Protein AF-I1BZH2-F1 (afdb_monomer_lite)

Organism: Rhizopus delemar (strain RA 99-880 / ATCC MYA-4621 / FGSC 9543 / NRRL 43880) (NCBI:txid246409)

Foldseek 3Di:
DPPPPVVVVVVFQQLFKWKKKKQADPPDDPVNVVVCCCPPLHNFPDKDWPCVVDPDPDSITIMMTGHPHSVSSVVCQPDFDADPNMTIDIDGPPRDPCLVFWKWKWAPADDDDPVCVVVLQCQLCQQQADWPDKDADADVNHGRGIIITTHRQVHHHADPVRHGDHHDDDDQWRQRVSRRGTTGTDGDD

Structure (mmCIF, N/CA/C/O backbone):
data_AF-I1BZH2-F1
#
_entry.id   AF-I1BZH2-F1
#
loop_
_atom_site.group_PDB
_atom_site.id
_atom_site.type_symbol
_atom_site.label_atom_id
_atom_site.label_alt_id
_atom_site.label_comp_id
_atom_site.label_asym_id
_atom_site.label_entity_id
_atom_site.label_seq_id
_atom_site.pdbx_PDB_ins_code
_atom_site.Cartn_x
_atom_site.Cartn_y
_atom_site.Cartn_z
_atom_site.occupancy
_atom_site.B_iso_or_equiv
_atom_site.auth_seq_id
_atom_site.auth_comp_id
_atom_site.auth_asym_id
_atom_site.auth_atom_id
_atom_site.pdbx_PDB_model_num
ATOM 1 N N . MET A 1 1 ? -26.833 31.381 -10.123 1.00 33.53 1 MET A N 1
ATOM 2 C CA . MET A 1 1 ? -27.301 31.108 -8.743 1.00 33.53 1 MET A CA 1
ATOM 3 C C . MET A 1 1 ? -27.110 29.622 -8.425 1.00 33.53 1 MET A C 1
ATOM 5 O O . MET A 1 1 ? -28.070 28.931 -8.120 1.00 33.53 1 MET A O 1
ATOM 9 N N . VAL A 1 2 ? -25.879 29.114 -8.573 1.00 28.56 2 VAL A N 1
ATOM 10 C CA . VAL A 1 2 ? -25.517 27.705 -8.290 1.00 28.56 2 VAL A CA 1
ATOM 11 C C . VAL A 1 2 ? -24.182 27.614 -7.521 1.00 28.56 2 VAL A C 1
ATOM 13 O O . VAL A 1 2 ? -23.836 26.558 -7.013 1.00 28.56 2 VAL A O 1
ATOM 16 N N . ASP A 1 3 ? -23.485 28.734 -7.304 1.00 29.22 3 ASP A N 1
ATOM 17 C CA . ASP A 1 3 ? -22.127 28.735 -6.734 1.00 29.22 3 ASP A CA 1
ATOM 18 C C . ASP A 1 3 ? -22.059 28.782 -5.198 1.00 29.22 3 ASP A C 1
ATOM 20 O O . ASP A 1 3 ? -20.980 28.706 -4.630 1.00 29.22 3 ASP A O 1
ATOM 24 N N . HIS A 1 4 ? -23.190 28.858 -4.488 1.00 26.73 4 HIS A N 1
ATOM 25 C CA . HIS A 1 4 ? -23.187 28.952 -3.017 1.00 26.73 4 HIS A CA 1
ATOM 26 C C . HIS A 1 4 ? -23.468 27.639 -2.271 1.00 26.73 4 HIS A C 1
ATOM 28 O O . HIS A 1 4 ? -23.357 27.609 -1.049 1.00 26.73 4 HIS A O 1
ATOM 34 N N . LEU A 1 5 ? -23.793 26.540 -2.965 1.00 26.72 5 LEU A N 1
ATOM 35 C CA . LEU A 1 5 ? -24.014 25.234 -2.318 1.00 26.72 5 LEU A CA 1
ATOM 36 C C . LEU A 1 5 ? -22.762 24.338 -2.304 1.00 26.72 5 LEU A C 1
ATOM 38 O O . LEU A 1 5 ? -22.646 23.483 -1.427 1.00 26.72 5 LEU A O 1
ATOM 42 N N . ALA A 1 6 ? -21.807 24.556 -3.216 1.00 29.80 6 ALA A N 1
ATOM 43 C CA . ALA A 1 6 ? -20.557 23.791 -3.267 1.00 29.80 6 ALA A CA 1
ATOM 44 C C . ALA A 1 6 ? -19.601 24.151 -2.111 1.00 29.80 6 ALA A C 1
ATOM 46 O O . ALA A 1 6 ? -19.017 23.262 -1.492 1.00 29.80 6 ALA A O 1
ATOM 47 N N . ASP A 1 7 ? -19.516 25.427 -1.731 1.00 27.80 7 ASP A N 1
ATOM 48 C CA . ASP A 1 7 ? -18.633 25.865 -0.639 1.00 27.80 7 ASP A CA 1
ATOM 49 C C . ASP A 1 7 ? -19.119 25.420 0.750 1.00 27.80 7 ASP A C 1
ATOM 51 O O . ASP A 1 7 ? -18.315 25.067 1.617 1.00 27.80 7 ASP A O 1
ATOM 55 N N . VAL A 1 8 ? -20.437 25.328 0.957 1.00 27.88 8 VAL A N 1
ATOM 56 C CA . VAL A 1 8 ? -21.017 24.916 2.250 1.00 27.88 8 VAL A CA 1
ATOM 57 C C . VAL A 1 8 ? -20.812 23.417 2.515 1.00 27.88 8 VAL A C 1
ATOM 59 O O . VAL A 1 8 ? -20.606 23.009 3.660 1.00 27.88 8 VAL A O 1
ATOM 62 N N . LEU A 1 9 ? -20.789 22.585 1.468 1.00 28.00 9 LEU A N 1
ATOM 63 C CA . LEU A 1 9 ? -20.536 21.142 1.589 1.00 28.00 9 LEU A CA 1
ATOM 64 C C . LEU A 1 9 ? -19.046 20.801 1.749 1.00 28.00 9 LEU A C 1
ATOM 66 O O . LEU A 1 9 ? -18.705 19.765 2.332 1.00 28.00 9 LEU A O 1
ATOM 70 N N . THR A 1 10 ? -18.163 21.693 1.298 1.00 31.19 10 THR A N 1
ATOM 71 C CA . THR A 1 10 ? -16.714 21.476 1.335 1.00 31.19 10 THR A CA 1
ATOM 72 C C . THR A 1 10 ? -16.129 21.790 2.714 1.00 31.19 10 THR A C 1
ATOM 74 O O . THR A 1 10 ? -15.244 21.083 3.170 1.00 31.19 10 THR A O 1
ATOM 77 N N . HIS A 1 11 ? -16.651 22.767 3.464 1.00 31.36 11 HIS A N 1
ATOM 78 C CA . HIS A 1 11 ? -16.105 23.083 4.798 1.00 31.36 11 HIS A CA 1
ATOM 79 C C . HIS A 1 11 ? -16.684 22.254 5.959 1.00 31.36 11 HIS A C 1
ATOM 81 O O . HIS A 1 11 ? -16.023 22.098 6.985 1.00 31.36 11 HIS A O 1
ATOM 87 N N . HIS A 1 12 ? -17.876 21.663 5.813 1.00 31.92 12 HIS A N 1
ATOM 88 C CA . HIS A 1 12 ? -18.519 20.916 6.905 1.00 31.92 12 HIS A CA 1
ATOM 89 C C . HIS A 1 12 ? -18.221 19.409 6.936 1.00 31.92 12 HIS A C 1
ATOM 91 O O . HIS A 1 12 ? -18.490 18.768 7.953 1.00 31.92 12 HIS A O 1
ATOM 97 N N . SER A 1 13 ? -17.689 18.816 5.862 1.00 36.91 13 SER A N 1
ATOM 98 C CA . SER A 1 13 ? -17.474 17.359 5.768 1.00 36.91 13 SER A CA 1
ATOM 99 C C . SER A 1 13 ? -16.035 16.905 6.048 1.00 36.91 13 SER A C 1
ATOM 101 O O . SER A 1 13 ? -15.827 15.754 6.431 1.00 36.91 13 SER A O 1
ATOM 103 N N . LEU A 1 14 ? -15.056 17.805 5.924 1.00 42.81 14 LEU A N 1
ATOM 104 C CA . LEU A 1 14 ? -13.630 17.459 5.857 1.00 42.81 14 LEU A CA 1
ATOM 105 C C . LEU A 1 14 ? -12.940 17.240 7.212 1.00 42.81 14 LEU A C 1
ATOM 107 O O . LEU A 1 14 ? -11.879 16.630 7.264 1.00 42.81 14 LEU A O 1
ATOM 111 N N . LEU A 1 15 ? -13.544 17.684 8.317 1.00 47.03 15 LEU A N 1
ATOM 112 C CA . LEU A 1 15 ? -13.001 17.507 9.674 1.00 47.03 15 LEU A CA 1
ATOM 113 C C . LEU A 1 15 ? -13.589 16.300 10.417 1.00 47.03 15 LEU A C 1
ATOM 115 O O . LEU A 1 15 ? -13.351 16.138 11.610 1.00 47.03 15 LEU A O 1
ATOM 119 N N . LYS A 1 16 ? -14.397 15.472 9.746 1.00 54.09 16 LYS A N 1
ATOM 120 C CA . LYS A 1 16 ? -15.174 14.433 10.431 1.00 54.09 16 LYS A CA 1
ATOM 121 C C . LYS A 1 16 ? -14.405 13.143 10.687 1.00 54.09 16 LYS A C 1
ATOM 123 O O . LYS A 1 16 ? -14.876 12.352 11.487 1.00 54.09 16 LYS A O 1
ATOM 128 N N . GLN A 1 17 ? -13.283 12.876 10.016 1.00 57.56 17 GLN A N 1
ATOM 129 C CA . GLN A 1 17 ? -12.551 11.608 10.155 1.00 57.56 17 GLN A CA 1
ATOM 130 C C . GLN A 1 17 ? -11.188 11.785 10.824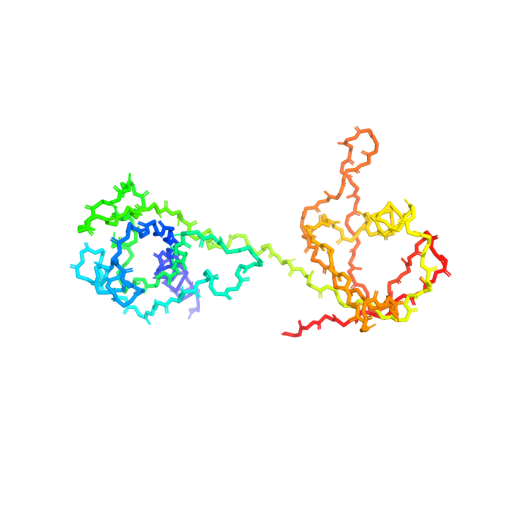 1.00 57.56 17 GLN A C 1
ATOM 132 O O . GLN A 1 17 ? -10.367 12.589 10.391 1.00 57.56 17 GLN A O 1
ATOM 137 N N . THR A 1 18 ? -10.931 10.963 11.838 1.00 62.66 18 THR A N 1
ATOM 138 C CA . THR A 1 18 ? -9.716 10.985 12.656 1.00 62.66 18 THR A CA 1
ATOM 139 C C . THR A 1 18 ? -9.173 9.564 12.784 1.00 62.66 18 THR A C 1
ATOM 141 O O . THR A 1 18 ? -9.923 8.621 13.053 1.00 62.66 18 THR A O 1
ATOM 144 N N . SER A 1 19 ? -7.866 9.390 12.585 1.00 58.59 19 SER A N 1
ATOM 145 C CA . SER A 1 19 ? -7.200 8.107 12.810 1.00 58.59 19 SER A CA 1
ATOM 146 C C . SER A 1 19 ? -6.680 8.059 14.247 1.00 58.59 19 SER A C 1
ATOM 148 O O . SER A 1 19 ? -5.991 8.962 14.711 1.00 58.59 19 SER A O 1
ATOM 150 N N . LEU A 1 20 ? -7.015 6.996 14.965 1.00 59.59 20 LEU A N 1
ATOM 151 C CA . LEU A 1 20 ? -6.665 6.791 16.363 1.00 59.59 20 LEU A CA 1
ATOM 152 C C . LEU A 1 20 ? -5.803 5.530 16.466 1.00 59.59 20 LEU A C 1
ATOM 154 O O . LEU A 1 20 ? -6.258 4.422 16.191 1.00 59.59 20 LEU A O 1
ATOM 158 N N . GLU A 1 21 ? -4.552 5.689 16.868 1.00 56.16 21 GLU A N 1
ATOM 159 C CA . GLU A 1 21 ? -3.690 4.587 17.281 1.00 56.16 21 GLU A CA 1
ATOM 160 C C . GLU A 1 21 ? -3.902 4.328 18.774 1.00 56.16 21 GLU A C 1
ATOM 162 O O . GLU A 1 21 ? -3.516 5.113 19.636 1.00 56.16 21 GLU A O 1
ATOM 167 N N . VAL A 1 22 ? -4.532 3.209 19.102 1.00 59.44 22 VAL A N 1
ATOM 168 C CA . VAL A 1 22 ? -4.855 2.811 20.470 1.00 59.44 22 VAL A CA 1
ATOM 169 C C . VAL A 1 22 ? -3.892 1.720 20.911 1.00 59.44 22 VAL A C 1
ATOM 171 O O . VAL A 1 22 ? -3.918 0.591 20.431 1.00 59.44 22 VAL A O 1
ATOM 174 N N . THR A 1 23 ? -3.034 2.023 21.875 1.00 59.91 23 THR A N 1
ATOM 175 C CA . THR A 1 23 ? -2.268 0.990 22.569 1.00 59.91 23 THR A CA 1
ATOM 176 C C . THR A 1 23 ? -3.125 0.438 23.700 1.00 59.91 23 THR A C 1
ATOM 178 O O . THR A 1 23 ? -3.366 1.125 24.695 1.00 59.91 23 THR A O 1
ATOM 181 N N . LEU A 1 24 ? -3.595 -0.797 23.534 1.00 57.44 24 LEU A N 1
ATOM 182 C CA . LEU A 1 24 ? -4.294 -1.535 24.581 1.00 57.44 24 LEU A CA 1
ATOM 183 C C . LEU A 1 24 ? -3.255 -2.140 25.530 1.00 57.44 24 LEU A C 1
ATOM 185 O O . LEU A 1 24 ? -2.397 -2.908 25.089 1.00 57.44 24 LEU A O 1
ATOM 189 N N . LEU A 1 25 ? -3.310 -1.815 26.823 1.00 55.06 25 LEU A N 1
ATOM 190 C CA . LEU A 1 25 ? -2.596 -2.611 27.824 1.00 55.06 25 LEU A CA 1
ATOM 191 C C . LEU A 1 25 ? -3.387 -3.898 28.112 1.00 55.06 25 LEU A C 1
ATOM 193 O O . LEU A 1 25 ? -4.575 -3.995 27.792 1.00 55.06 25 LEU A O 1
ATOM 197 N N . HIS A 1 26 ? -2.691 -4.913 28.640 1.00 50.28 26 HIS A N 1
ATOM 198 C CA . HIS A 1 26 ? -3.260 -6.238 28.912 1.00 50.28 26 HIS A CA 1
ATOM 199 C C . HIS A 1 26 ? -4.613 -6.100 29.631 1.00 50.28 26 HIS A C 1
ATOM 201 O O . HIS A 1 26 ? -4.693 -5.357 30.602 1.00 50.28 26 HIS A O 1
ATOM 207 N N . GLU A 1 27 ? -5.624 -6.827 29.130 1.00 59.50 27 GLU A N 1
ATOM 208 C CA . GLU A 1 27 ? -7.034 -6.911 29.584 1.00 59.50 27 GLU A CA 1
ATOM 209 C C . GLU A 1 27 ? -8.079 -6.063 28.825 1.00 59.50 27 GLU A C 1
ATOM 211 O O . GLU A 1 27 ? -9.258 -6.408 28.880 1.00 59.50 27 GLU A O 1
ATOM 216 N N . ALA A 1 28 ? -7.704 -5.041 28.044 1.00 65.88 28 ALA A N 1
ATOM 217 C CA . ALA A 1 28 ? -8.682 -4.240 27.290 1.00 65.88 28 ALA A CA 1
ATOM 218 C C . ALA A 1 28 ? -9.086 -4.877 25.941 1.00 65.88 28 ALA A C 1
ATOM 220 O O . ALA A 1 28 ? -8.234 -5.329 25.172 1.00 65.88 28 ALA A O 1
ATOM 221 N N . THR A 1 29 ? -10.386 -4.881 25.614 1.00 79.81 29 THR A N 1
ATOM 222 C CA . THR A 1 29 ? -10.897 -5.376 24.322 1.00 79.81 29 THR A CA 1
ATOM 223 C C . THR A 1 29 ? -11.082 -4.255 23.292 1.00 79.81 29 THR A C 1
ATOM 225 O O . THR A 1 29 ? -11.163 -3.072 23.618 1.00 79.81 29 THR A O 1
ATOM 228 N N . VAL A 1 30 ? -11.231 -4.622 22.012 1.00 80.50 30 VAL A N 1
ATOM 229 C CA . VAL A 1 30 ? -11.580 -3.669 20.936 1.00 80.50 30 VAL A CA 1
ATOM 230 C C . VAL A 1 30 ? -12.905 -2.952 21.223 1.00 80.50 30 VAL A C 1
ATOM 232 O O . VAL A 1 30 ? -13.042 -1.763 20.944 1.00 80.50 30 VAL A O 1
ATOM 235 N N . THR A 1 31 ? -13.873 -3.663 21.802 1.00 84.81 31 THR A N 1
ATOM 236 C CA . THR A 1 31 ? -15.174 -3.101 22.183 1.00 84.81 31 THR A CA 1
ATOM 237 C C . THR A 1 31 ? -15.034 -2.056 23.287 1.00 84.81 31 THR A C 1
ATOM 239 O O . THR A 1 31 ? -15.746 -1.052 23.263 1.00 84.81 31 THR A O 1
ATOM 242 N N . ASP A 1 32 ? -14.112 -2.260 24.230 1.00 82.62 32 ASP A N 1
ATOM 243 C CA . ASP A 1 32 ? -13.846 -1.287 25.294 1.00 82.62 32 ASP A CA 1
ATOM 244 C C . ASP A 1 32 ? -13.250 -0.006 24.714 1.00 82.62 32 ASP A C 1
ATOM 246 O O . ASP A 1 32 ? -13.728 1.082 25.026 1.00 82.62 32 ASP A O 1
ATOM 250 N N . ALA A 1 33 ? -12.311 -0.129 23.770 1.00 79.62 33 ALA A N 1
ATOM 251 C CA . ALA A 1 33 ? -11.765 1.022 23.056 1.00 79.62 33 ALA A CA 1
ATOM 252 C C . ALA A 1 33 ? -12.852 1.816 22.311 1.00 79.62 33 ALA A C 1
ATOM 254 O O . ALA A 1 33 ? -12.865 3.042 22.377 1.00 79.62 33 ALA A O 1
ATOM 255 N N . TYR A 1 34 ? -13.793 1.141 21.642 1.00 87.00 34 TYR A N 1
ATOM 256 C CA . TYR A 1 34 ? -14.902 1.802 20.941 1.00 87.00 34 TYR A CA 1
ATOM 257 C C . TYR A 1 34 ? -15.803 2.589 21.889 1.00 87.00 34 TYR A C 1
ATOM 259 O O . TYR A 1 34 ? -16.080 3.760 21.637 1.00 87.00 34 TYR A O 1
ATOM 267 N N . LYS A 1 35 ? -16.195 1.977 23.011 1.00 86.31 35 LYS A N 1
ATOM 268 C CA . LYS A 1 35 ? -16.996 2.655 24.036 1.00 86.31 35 LYS A CA 1
ATOM 269 C C . LYS A 1 35 ? -16.258 3.856 24.614 1.00 86.31 35 LYS A C 1
ATOM 271 O O . LYS A 1 35 ? -16.861 4.910 24.781 1.00 86.31 35 LYS A O 1
ATOM 276 N N . THR A 1 36 ? -14.962 3.720 24.895 1.00 82.75 36 THR A N 1
ATOM 277 C CA . THR A 1 36 ? -14.154 4.829 25.408 1.00 82.75 36 THR A CA 1
ATOM 278 C C . THR A 1 36 ? -14.089 5.984 24.414 1.00 82.75 36 THR A C 1
ATOM 280 O O . THR A 1 36 ? -14.263 7.125 24.838 1.00 82.75 36 THR A O 1
ATOM 283 N N . ILE A 1 37 ? -13.916 5.703 23.115 1.00 80.56 37 ILE A N 1
ATOM 284 C CA . ILE A 1 37 ? -13.932 6.725 22.059 1.00 80.56 37 ILE A CA 1
ATOM 285 C C . ILE A 1 37 ? -15.274 7.469 22.059 1.00 80.56 37 ILE A C 1
ATOM 287 O O . ILE A 1 37 ? -15.287 8.690 22.173 1.00 80.56 37 ILE A O 1
ATOM 291 N N . GLU A 1 38 ? -16.400 6.758 22.014 1.00 84.25 38 GLU A N 1
ATOM 292 C CA . GLU A 1 38 ? -17.717 7.407 21.953 1.00 84.25 38 GLU A CA 1
ATOM 293 C C . GLU A 1 38 ? -18.067 8.194 23.223 1.00 84.25 38 GLU A C 1
ATOM 295 O O . GLU A 1 38 ? -18.653 9.269 23.145 1.00 84.25 38 GLU A O 1
ATOM 300 N N . GLN A 1 39 ? -17.687 7.682 24.396 1.00 83.62 39 GLN A N 1
ATOM 301 C CA . GLN A 1 39 ? -18.005 8.311 25.681 1.00 83.62 39 GLN A CA 1
ATOM 302 C C . GLN A 1 39 ? -17.133 9.528 26.001 1.00 83.62 39 GLN A C 1
ATOM 304 O O . GLN A 1 39 ? -17.615 10.464 26.635 1.00 83.62 39 GLN A O 1
ATOM 309 N N . HIS A 1 40 ? -15.852 9.503 25.624 1.00 76.12 40 HIS A N 1
ATOM 310 C CA . HIS A 1 40 ? -14.874 10.494 26.092 1.00 76.12 40 HIS A CA 1
ATOM 311 C C . HIS A 1 40 ? -14.341 11.396 24.982 1.00 76.12 40 HIS A C 1
ATOM 313 O O . HIS A 1 40 ? -13.933 12.523 25.267 1.00 76.12 40 HIS A O 1
ATOM 319 N N . LEU A 1 41 ? -14.329 10.913 23.738 1.00 74.69 41 LEU A N 1
ATOM 320 C CA . LEU A 1 41 ? -13.783 11.650 22.599 1.00 74.69 41 LEU A CA 1
ATOM 321 C C . LEU A 1 41 ? -14.885 12.288 21.749 1.00 74.69 41 LEU A C 1
ATOM 323 O O . LEU A 1 41 ? -14.642 13.338 21.168 1.00 74.69 41 LEU A O 1
ATOM 327 N N . GLY A 1 42 ? -16.086 11.706 21.728 1.00 78.00 42 GLY A N 1
ATOM 328 C CA . GLY A 1 42 ? -17.266 12.280 21.079 1.00 78.00 42 GLY A CA 1
ATOM 329 C C . GLY A 1 42 ? -18.082 11.242 20.318 1.00 78.00 42 GLY A C 1
ATOM 330 O O . GLY A 1 42 ? -17.597 10.156 19.997 1.00 78.00 42 GLY A O 1
ATOM 331 N N . GLU A 1 43 ? -19.332 11.577 19.996 1.00 81.31 43 GLU A N 1
ATOM 332 C CA . GLU A 1 43 ? -20.202 10.666 19.252 1.00 81.31 43 GLU A CA 1
ATOM 333 C C . GLU A 1 43 ? -19.655 10.393 17.849 1.00 81.31 43 GLU A C 1
ATOM 335 O O . GLU A 1 43 ? -19.292 11.313 17.105 1.00 81.31 43 GLU A O 1
ATOM 340 N N . THR A 1 44 ? -19.660 9.120 17.450 1.00 80.62 44 THR A N 1
ATOM 341 C CA . THR A 1 44 ? -19.175 8.708 16.134 1.00 80.62 44 THR A CA 1
ATOM 342 C C . THR A 1 44 ? -20.314 8.319 15.192 1.00 80.62 44 THR A C 1
ATOM 344 O O . THR A 1 44 ? -21.332 7.755 15.580 1.00 80.62 44 THR A O 1
ATOM 347 N N . ASP A 1 45 ? -20.133 8.612 13.908 1.00 77.88 45 ASP A N 1
ATOM 348 C CA . ASP A 1 45 ? -20.928 8.066 12.807 1.00 77.88 45 ASP A CA 1
ATOM 349 C C . ASP A 1 45 ? -20.412 6.692 12.345 1.00 77.88 45 ASP A C 1
ATOM 351 O O . ASP A 1 45 ? -20.978 6.087 11.430 1.00 77.88 45 ASP A O 1
ATOM 355 N N . GLY A 1 46 ? -19.283 6.237 12.890 1.00 75.62 46 GLY A N 1
ATOM 356 C CA . GLY A 1 46 ? -18.702 4.944 12.572 1.00 75.62 46 GLY A CA 1
ATOM 357 C C . GLY A 1 46 ? -17.262 4.792 13.049 1.00 75.62 46 GLY A C 1
ATOM 358 O O . GLY A 1 46 ? -16.463 5.730 13.010 1.00 75.62 46 GLY A O 1
ATOM 359 N N . LEU A 1 47 ? -16.937 3.557 13.428 1.00 80.69 47 LEU A N 1
ATOM 360 C CA . LEU A 1 47 ? -15.622 3.113 13.876 1.00 80.69 47 LEU A CA 1
ATOM 361 C C . LEU A 1 47 ? -15.144 1.955 12.997 1.00 80.69 47 LEU A C 1
ATOM 363 O O . LEU A 1 47 ? -15.926 1.086 12.604 1.00 80.69 47 LEU A O 1
ATOM 367 N N . ARG A 1 48 ? -13.847 1.919 12.684 1.00 79.12 48 ARG A N 1
ATOM 368 C CA . ARG A 1 48 ? -13.239 0.849 11.881 1.00 79.12 48 ARG A CA 1
ATOM 369 C C . ARG A 1 48 ? -11.906 0.412 12.476 1.00 79.12 48 ARG A C 1
ATOM 371 O O . ARG A 1 48 ? -10.961 1.188 12.478 1.00 79.12 48 ARG A O 1
ATOM 378 N N . ASN A 1 49 ? -11.805 -0.848 12.908 1.00 82.94 49 ASN A N 1
ATOM 379 C CA . ASN A 1 49 ? -10.525 -1.473 13.272 1.00 82.94 49 ASN A CA 1
ATOM 380 C C . ASN A 1 49 ? -9.699 -1.753 12.004 1.00 82.94 49 ASN A C 1
ATOM 382 O O . ASN A 1 49 ? -10.139 -2.524 11.143 1.00 82.94 49 ASN A O 1
ATOM 386 N N . LEU A 1 50 ? -8.524 -1.129 11.903 1.00 73.31 50 LEU A N 1
ATOM 387 C CA . LEU A 1 50 ? -7.557 -1.312 10.821 1.00 73.31 50 LEU A CA 1
ATOM 388 C C . LEU A 1 50 ? -6.473 -2.345 11.141 1.00 73.31 50 LEU A C 1
ATOM 390 O O . LEU A 1 50 ? -5.983 -2.990 10.220 1.00 73.31 50 LEU A O 1
ATOM 394 N N . SER A 1 51 ? -6.160 -2.576 12.414 1.00 69.75 51 SER A N 1
ATOM 395 C CA . SER A 1 51 ? -5.146 -3.555 12.860 1.00 69.75 51 SER A CA 1
ATOM 396 C C . SER A 1 51 ? -5.412 -4.980 12.369 1.00 69.75 51 SER A C 1
ATOM 398 O O . SER A 1 51 ? -4.479 -5.751 12.186 1.00 69.75 51 SER A O 1
ATOM 400 N N . LYS A 1 52 ? -6.669 -5.344 12.071 1.00 68.44 52 LYS A N 1
ATOM 401 C CA . LYS A 1 52 ? -6.992 -6.647 11.450 1.00 68.44 52 LYS A CA 1
ATOM 402 C C . LYS A 1 52 ? -6.441 -6.825 10.026 1.00 68.44 52 LYS A C 1
ATOM 404 O O . LYS A 1 52 ? -6.471 -7.936 9.507 1.00 68.44 52 LYS A O 1
ATOM 409 N N . TYR A 1 53 ? -6.010 -5.742 9.382 1.00 63.69 53 TYR A N 1
ATOM 410 C CA . TYR A 1 53 ? -5.425 -5.747 8.041 1.00 63.69 53 TYR A CA 1
ATOM 411 C C . TYR A 1 53 ? -3.902 -5.574 8.061 1.00 63.69 53 TYR A C 1
ATOM 413 O O . TYR A 1 53 ? -3.285 -5.587 6.994 1.00 63.69 53 TYR A O 1
ATOM 421 N N . GLU A 1 54 ? -3.286 -5.423 9.237 1.00 60.12 54 GLU A N 1
ATOM 422 C CA . GLU A 1 54 ? -1.831 -5.407 9.352 1.00 60.12 54 GLU A CA 1
ATOM 423 C C . GLU A 1 54 ? -1.262 -6.816 9.174 1.00 60.12 54 GLU A C 1
ATOM 425 O O . GLU A 1 54 ? -1.765 -7.801 9.713 1.00 60.12 54 GLU A O 1
ATOM 430 N N . SER A 1 55 ? -0.189 -6.921 8.390 1.00 49.31 55 SER A N 1
ATOM 431 C CA . SER A 1 55 ? 0.491 -8.191 8.121 1.00 49.31 55 SER A CA 1
ATOM 432 C C . SER A 1 55 ? 1.343 -8.683 9.293 1.00 49.31 55 SER A C 1
ATOM 434 O O . SER A 1 55 ? 1.730 -9.849 9.319 1.00 49.31 55 SER A O 1
ATOM 436 N N . GLN A 1 56 ? 1.665 -7.805 10.245 1.00 57.75 56 GLN A N 1
ATOM 437 C CA . GLN A 1 56 ? 2.411 -8.136 11.456 1.00 57.75 56 GLN A CA 1
ATOM 438 C C . GLN A 1 56 ? 1.455 -8.131 12.648 1.00 57.75 56 GLN A C 1
ATOM 440 O O . GLN A 1 56 ? 0.580 -7.275 12.739 1.00 57.75 56 GLN A O 1
ATOM 445 N N . ARG A 1 57 ? 1.616 -9.085 13.576 1.00 53.69 57 ARG A N 1
ATOM 446 C CA . ARG A 1 57 ? 0.888 -9.070 14.852 1.00 53.69 57 ARG A CA 1
ATOM 447 C C . ARG A 1 57 ? 1.435 -7.931 15.714 1.00 53.69 57 ARG A C 1
ATOM 449 O O . ARG A 1 57 ? 2.323 -8.151 16.532 1.00 53.69 57 ARG A O 1
ATOM 456 N N . SER A 1 58 ? 0.934 -6.722 15.491 1.00 61.19 58 SER A N 1
ATOM 457 C CA . SER A 1 58 ? 1.151 -5.597 16.391 1.00 61.19 58 SER A CA 1
ATOM 458 C C . SER A 1 58 ? 0.340 -5.808 17.670 1.00 61.19 58 SER A C 1
ATOM 460 O O . SER A 1 58 ? -0.779 -6.320 17.636 1.00 61.19 58 SER A O 1
ATOM 462 N N . THR A 1 59 ? 0.899 -5.420 18.814 1.00 64.00 59 THR A N 1
ATOM 463 C CA . THR A 1 59 ? 0.156 -5.329 20.082 1.00 64.00 59 THR A CA 1
ATOM 464 C C . THR A 1 59 ? -0.726 -4.077 20.142 1.00 64.00 59 THR A C 1
ATOM 466 O O . THR A 1 59 ? -1.423 -3.862 21.131 1.00 64.00 59 THR A O 1
ATOM 469 N N . GLN A 1 60 ? -0.699 -3.243 19.099 1.00 67.69 60 GLN A N 1
ATOM 470 C CA . GLN A 1 60 ? -1.426 -1.983 19.016 1.00 67.69 60 GLN A CA 1
ATOM 471 C C . GLN A 1 60 ? -2.699 -2.142 18.175 1.00 67.69 60 GLN A C 1
ATOM 473 O O . GLN A 1 60 ? -2.710 -2.806 17.139 1.00 67.69 60 GLN A O 1
ATOM 478 N N . LEU A 1 61 ? -3.781 -1.519 18.636 1.00 73.75 61 LEU A N 1
ATOM 479 C CA . LEU A 1 61 ? -5.068 -1.443 17.961 1.00 73.75 61 LEU A CA 1
ATOM 480 C C . LEU A 1 61 ? -5.159 -0.111 17.204 1.00 73.75 61 LEU A C 1
ATOM 482 O O . LEU A 1 61 ? -5.260 0.944 17.811 1.00 73.75 61 LEU A O 1
ATOM 486 N N . ILE A 1 62 ? -5.219 -0.134 15.880 1.00 75.44 62 ILE A N 1
ATOM 487 C CA . ILE A 1 62 ? -5.483 1.051 15.060 1.00 75.44 62 ILE A CA 1
ATOM 488 C C . ILE A 1 62 ? -6.979 1.125 14.741 1.00 75.44 62 ILE A C 1
ATOM 490 O O . ILE A 1 62 ? -7.554 0.190 14.173 1.00 75.44 62 ILE A O 1
ATOM 494 N N . VAL A 1 63 ? -7.615 2.248 15.074 1.00 75.06 63 VAL A N 1
ATOM 495 C CA . VAL A 1 63 ? -9.036 2.528 14.835 1.00 75.06 63 VAL A CA 1
ATOM 496 C C . VAL A 1 63 ? -9.188 3.836 14.072 1.00 75.06 63 VAL A C 1
ATOM 498 O O . VAL A 1 63 ? -8.675 4.863 14.483 1.00 75.06 63 VAL A O 1
ATOM 501 N N . VAL A 1 64 ? -9.956 3.841 12.988 1.00 79.62 64 VAL A N 1
ATOM 502 C CA . VAL A 1 64 ? -10.433 5.094 12.385 1.00 79.62 64 VAL A CA 1
ATOM 503 C C . VAL A 1 64 ? -11.811 5.401 12.941 1.00 79.62 64 VAL A C 1
ATOM 505 O O . VAL A 1 64 ? -12.700 4.548 12.877 1.00 79.62 64 VAL A O 1
ATOM 508 N N . ALA A 1 65 ? -11.982 6.610 13.463 1.00 78.12 65 ALA A N 1
ATOM 509 C CA . ALA A 1 65 ? -13.253 7.129 13.941 1.00 78.12 65 ALA A CA 1
ATOM 510 C C . ALA A 1 65 ? -13.730 8.250 13.017 1.00 78.12 65 ALA A C 1
ATOM 512 O O . ALA A 1 65 ? -12.951 9.116 12.616 1.00 78.12 65 ALA A O 1
ATOM 513 N N . ARG A 1 66 ? -15.020 8.242 12.674 1.00 78.94 66 ARG A N 1
ATOM 514 C CA . ARG A 1 66 ? -15.681 9.402 12.077 1.00 78.94 66 ARG A CA 1
ATOM 515 C C . ARG A 1 66 ? -16.545 10.070 13.138 1.00 78.94 66 ARG A C 1
ATOM 517 O O . ARG A 1 66 ? -17.585 9.514 13.465 1.00 78.94 66 ARG A O 1
ATOM 524 N N . PHE A 1 67 ? -16.145 11.220 13.661 1.00 78.62 67 PHE A N 1
ATOM 525 C CA . PHE A 1 67 ? -16.924 11.975 14.642 1.00 78.62 67 PHE A CA 1
ATOM 526 C C . PHE A 1 67 ? -18.063 12.752 13.977 1.00 78.62 67 PHE A C 1
ATOM 528 O O . PHE A 1 67 ? -17.930 13.253 12.855 1.00 78.62 67 PHE A O 1
ATOM 535 N N . ARG A 1 68 ? -19.194 12.858 14.681 1.00 75.50 68 ARG A N 1
ATOM 536 C CA . ARG A 1 68 ? -20.362 13.634 14.234 1.00 75.50 68 ARG A CA 1
ATOM 537 C C . ARG A 1 68 ? -20.065 15.124 14.188 1.00 75.50 68 ARG A C 1
ATOM 539 O O . ARG A 1 68 ? -20.477 15.804 13.244 1.00 75.50 68 ARG A O 1
ATOM 546 N N . GLN A 1 69 ? -19.340 15.611 15.193 1.00 75.00 69 GLN A N 1
ATOM 547 C CA . GLN A 1 69 ? -18.935 17.004 15.313 1.00 75.00 69 GLN A CA 1
ATOM 548 C C . GLN A 1 69 ? -17.459 17.164 14.945 1.00 75.00 69 GLN A C 1
ATOM 550 O O . GLN A 1 69 ? -16.598 16.405 15.382 1.00 75.00 69 GLN A O 1
ATOM 555 N N . ALA A 1 70 ? -17.158 18.189 14.148 1.00 64.56 70 ALA A N 1
ATOM 556 C CA . ALA A 1 70 ? -15.784 18.523 13.771 1.00 64.56 70 ALA A CA 1
ATOM 557 C C . ALA A 1 70 ? -14.930 18.958 14.978 1.00 64.56 70 ALA A C 1
ATOM 559 O O . ALA A 1 70 ? -13.715 18.769 14.969 1.00 64.56 70 ALA A O 1
ATOM 560 N N . GLU A 1 71 ? -15.563 19.529 16.006 1.00 69.62 71 GLU A N 1
ATOM 561 C CA . GLU A 1 71 ? -14.897 19.987 17.230 1.00 69.62 71 GLU A CA 1
ATOM 562 C C . GLU A 1 71 ? -14.329 18.820 18.047 1.00 69.62 71 GLU A C 1
ATOM 564 O O . GLU A 1 71 ? -13.205 18.903 18.538 1.00 69.62 71 GLU A O 1
ATOM 569 N N . ASP A 1 72 ? -15.047 17.696 18.091 1.00 67.88 72 ASP A N 1
ATOM 570 C CA . ASP A 1 72 ? -14.609 16.471 18.766 1.00 67.88 72 ASP A CA 1
ATOM 571 C C . ASP A 1 72 ? -13.321 15.935 18.125 1.00 67.88 72 ASP A C 1
ATOM 573 O O . ASP A 1 72 ? -12.336 15.677 18.811 1.00 67.88 72 ASP A O 1
ATOM 577 N N . SER A 1 73 ? -13.251 15.903 16.789 1.00 63.56 73 SER A N 1
ATOM 578 C CA . SER A 1 73 ? -12.016 15.550 16.071 1.00 63.56 73 SER A CA 1
ATOM 579 C C . SER A 1 73 ? -10.854 16.499 16.403 1.00 63.56 73 SER A C 1
ATOM 581 O O . SER A 1 73 ? -9.725 16.048 16.592 1.00 63.56 73 SER A O 1
ATOM 583 N N . ARG A 1 74 ? -11.098 17.816 16.484 1.00 64.69 74 ARG A N 1
ATOM 584 C CA . ARG A 1 74 ? -10.048 18.814 16.775 1.00 64.69 74 ARG A CA 1
ATOM 585 C C . ARG A 1 74 ? -9.519 18.702 18.200 1.00 64.69 74 ARG A C 1
ATOM 587 O O . ARG A 1 74 ? -8.306 18.747 18.384 1.00 64.69 74 ARG A O 1
ATOM 594 N N . LYS A 1 75 ? -10.406 18.508 19.178 1.00 65.69 75 LYS A N 1
ATOM 595 C CA . LYS A 1 75 ? -10.056 18.309 20.590 1.00 65.69 75 LYS A CA 1
ATOM 596 C C . LYS A 1 75 ? -9.169 17.079 20.791 1.00 65.69 75 LYS A C 1
ATOM 598 O O . LYS A 1 75 ? -8.251 17.094 21.600 1.00 65.69 75 LYS A O 1
ATOM 603 N N . VAL A 1 76 ? -9.434 16.024 20.028 1.00 63.72 76 VAL A N 1
ATOM 604 C CA . VAL A 1 76 ? -8.719 14.745 20.111 1.00 63.72 76 VAL A CA 1
ATOM 605 C C . VAL A 1 76 ? -7.329 14.836 19.457 1.00 63.72 76 VAL A C 1
ATOM 607 O O . VAL A 1 76 ? -6.407 14.144 19.868 1.00 63.72 76 VAL A O 1
ATOM 610 N N . LEU A 1 77 ? -7.135 15.724 18.474 1.00 60.91 77 LEU A N 1
ATOM 611 C CA . LEU A 1 77 ? -5.876 15.876 17.728 1.00 60.91 77 LEU A CA 1
ATOM 612 C C . LEU A 1 77 ? -4.739 16.568 18.489 1.00 60.91 77 LEU A C 1
ATOM 614 O O . LEU A 1 77 ? -3.579 16.380 18.123 1.00 60.91 77 LEU A O 1
ATOM 618 N N . SER A 1 78 ? -5.037 17.378 19.504 1.00 57.38 78 SER A N 1
ATOM 619 C CA . SER A 1 78 ? -4.016 18.154 20.221 1.00 57.38 78 SER A CA 1
ATOM 620 C C . SER A 1 78 ? -3.380 17.411 21.395 1.00 57.38 78 SER A C 1
ATOM 622 O O . SER A 1 78 ? -2.286 17.778 21.818 1.00 57.38 78 SER A O 1
ATOM 624 N N . GLU A 1 79 ? -4.031 16.374 21.925 1.00 52.22 79 GLU A N 1
ATOM 625 C CA . GLU A 1 79 ? -3.625 15.722 23.171 1.00 52.22 79 GLU A CA 1
ATOM 626 C C . GLU A 1 79 ? -3.824 14.207 23.054 1.00 52.22 79 GLU A C 1
ATOM 628 O O . GLU A 1 79 ? -4.939 13.715 22.892 1.00 52.22 79 GLU A O 1
ATOM 633 N N . GLY A 1 80 ? -2.733 13.439 23.134 1.00 55.56 80 GLY A N 1
ATOM 634 C CA . GLY A 1 80 ? -2.852 12.001 23.370 1.00 55.56 80 GLY A CA 1
ATOM 635 C C . GLY A 1 80 ? -3.614 11.764 24.677 1.00 55.56 80 GLY A C 1
ATOM 636 O O . GLY A 1 80 ? -3.381 12.455 25.666 1.00 55.56 80 GLY A O 1
ATOM 637 N N . PHE A 1 81 ? -4.528 10.799 24.687 1.00 67.56 81 PHE A N 1
ATOM 638 C CA . PHE A 1 81 ? -5.433 10.558 25.810 1.00 67.56 81 PHE A CA 1
ATOM 639 C C . PHE A 1 81 ? -5.119 9.217 26.474 1.00 67.56 81 PHE A C 1
ATOM 641 O O . PHE A 1 81 ? -4.870 8.230 25.787 1.00 67.56 81 PHE A O 1
ATOM 648 N N . VAL A 1 82 ? -5.130 9.155 27.807 1.00 67.06 82 VAL A N 1
ATOM 649 C CA . VAL A 1 82 ? -4.964 7.899 28.557 1.00 67.06 82 VAL A CA 1
ATOM 650 C C . VAL A 1 82 ? -6.209 7.649 29.393 1.00 67.06 82 VAL A C 1
ATOM 652 O O . VAL A 1 82 ? -6.597 8.500 30.190 1.00 67.06 82 VAL A O 1
ATOM 655 N N . TYR A 1 83 ? -6.823 6.476 29.239 1.00 67.62 83 TYR A N 1
ATOM 656 C CA . TYR A 1 83 ? -8.018 6.096 29.992 1.00 67.62 83 TYR A CA 1
ATOM 657 C C . TYR A 1 83 ? -8.097 4.592 30.206 1.00 67.62 83 TYR A C 1
ATOM 659 O O . TYR A 1 83 ? -7.903 3.835 29.261 1.00 67.62 83 TYR A O 1
ATOM 667 N N . ASN A 1 84 ? -8.384 4.155 31.438 1.00 67.06 84 ASN A N 1
ATOM 668 C CA . ASN A 1 84 ? -8.450 2.739 31.828 1.00 67.06 84 ASN A CA 1
ATOM 669 C C . ASN A 1 84 ? -7.286 1.903 31.267 1.00 67.06 84 ASN A C 1
ATOM 671 O O . ASN A 1 84 ? -7.502 0.883 30.619 1.00 67.06 84 ASN A O 1
ATOM 675 N N . ASN A 1 85 ? -6.047 2.357 31.487 1.00 67.06 85 ASN A N 1
ATOM 676 C CA . ASN A 1 85 ? -4.836 1.698 30.985 1.00 67.06 85 ASN A CA 1
ATOM 677 C C . ASN A 1 85 ? -4.780 1.555 29.446 1.00 67.06 85 ASN A C 1
ATOM 679 O O . ASN A 1 85 ? -4.039 0.734 28.924 1.00 67.06 85 ASN A O 1
ATOM 683 N N . MET A 1 86 ? -5.526 2.353 28.685 1.00 67.75 86 MET A N 1
ATOM 684 C CA . MET A 1 86 ? -5.387 2.455 27.232 1.00 67.75 86 MET A CA 1
ATOM 685 C C . MET A 1 86 ? -4.762 3.799 26.886 1.00 67.75 86 MET A C 1
ATOM 687 O O . MET A 1 86 ? -5.232 4.836 27.354 1.00 67.75 86 MET A O 1
ATOM 691 N N . THR A 1 87 ? -3.725 3.784 26.053 1.00 70.44 87 THR A N 1
ATOM 692 C CA . THR A 1 87 ? -3.095 5.008 25.546 1.00 70.44 87 THR A CA 1
ATOM 693 C C . THR A 1 87 ? -3.549 5.240 24.115 1.00 70.44 87 THR A C 1
ATOM 695 O O . THR A 1 87 ? -3.212 4.471 23.217 1.00 70.44 87 THR A O 1
ATOM 698 N N . PHE A 1 88 ? -4.289 6.318 23.898 1.00 69.50 88 PHE A N 1
ATOM 699 C CA . PHE A 1 88 ? -4.763 6.775 22.602 1.00 69.50 88 PHE A CA 1
ATOM 700 C C . PHE A 1 88 ? -3.784 7.816 22.065 1.00 69.50 88 PHE A C 1
ATOM 702 O O . PHE A 1 88 ? -3.690 8.936 22.568 1.00 69.50 88 PHE A O 1
ATOM 709 N N . LYS A 1 89 ? -3.043 7.437 21.031 1.00 67.44 89 LYS A N 1
ATOM 710 C CA . LYS A 1 89 ? -2.297 8.359 20.185 1.00 67.44 89 LYS A CA 1
ATOM 711 C C . LYS A 1 89 ? -3.169 8.717 18.999 1.00 67.44 89 LYS A C 1
ATOM 713 O O . LYS A 1 89 ? -3.773 7.861 18.363 1.00 67.44 89 LYS A O 1
ATOM 718 N N . VAL A 1 90 ? -3.255 10.000 18.716 1.00 65.31 90 VAL A N 1
ATOM 719 C CA . VAL A 1 90 ? -4.159 10.514 17.698 1.00 65.31 90 VAL A CA 1
ATOM 720 C C . VAL A 1 90 ? -3.312 11.060 16.573 1.00 65.31 90 VAL A C 1
ATOM 722 O O . VAL A 1 90 ? -2.394 11.843 16.804 1.00 65.31 90 VAL A O 1
ATOM 725 N N . ALA A 1 91 ? -3.633 10.648 15.355 1.00 59.72 91 ALA A N 1
ATOM 726 C CA . ALA A 1 91 ? -3.076 11.237 14.158 1.00 59.72 91 ALA A CA 1
ATOM 727 C C . ALA A 1 91 ? -4.225 11.788 13.309 1.00 59.72 91 ALA A C 1
ATOM 729 O O . ALA A 1 91 ? -5.251 11.118 13.138 1.00 59.72 91 ALA A O 1
ATOM 730 N N . PRO A 1 92 ? -4.090 12.992 12.728 1.00 55.12 92 PRO A N 1
ATOM 731 C CA . PRO A 1 92 ? -5.037 13.414 11.713 1.00 55.12 92 PRO A CA 1
ATOM 732 C C . PRO A 1 92 ? -5.022 12.360 10.613 1.00 55.12 92 PRO A C 1
ATOM 734 O O . PRO A 1 92 ? -3.978 12.062 10.029 1.00 55.12 92 PRO A O 1
ATOM 737 N N . SER A 1 93 ? -6.192 11.780 10.339 1.00 51.53 93 SER A N 1
ATOM 738 C CA . SER A 1 93 ? -6.385 11.093 9.072 1.00 51.53 93 SER A CA 1
ATOM 739 C C . SER A 1 93 ? -6.276 12.210 8.049 1.00 51.53 93 SER A C 1
ATOM 741 O O . SER A 1 93 ? -7.152 13.065 8.001 1.00 51.53 93 SER A O 1
ATOM 743 N N . MET A 1 94 ? -5.144 12.339 7.357 1.00 43.03 94 MET A N 1
ATOM 744 C CA . MET A 1 94 ? -4.990 13.411 6.378 1.00 43.03 94 MET A CA 1
ATOM 745 C C . MET A 1 94 ? -6.027 13.192 5.274 1.00 43.03 94 MET A C 1
ATOM 747 O O . MET A 1 94 ? -5.847 12.346 4.400 1.00 43.03 94 MET A O 1
ATOM 751 N N . VAL A 1 95 ? -7.136 13.925 5.349 1.00 45.25 95 VAL A N 1
ATOM 752 C CA . VAL A 1 95 ? -8.195 13.904 4.349 1.00 45.25 95 VAL A CA 1
ATOM 753 C C . VAL A 1 95 ? -7.788 14.881 3.243 1.00 45.25 95 VAL A C 1
ATOM 755 O O . VAL A 1 95 ? -7.779 16.092 3.431 1.00 45.25 95 VAL A O 1
ATOM 758 N N . HIS A 1 96 ? -7.424 14.300 2.099 1.00 40.22 96 HIS A N 1
ATOM 759 C CA . HIS A 1 96 ? -7.191 14.927 0.794 1.00 40.22 96 HIS A CA 1
ATOM 760 C C . HIS A 1 96 ? -5.902 15.749 0.608 1.00 40.22 96 HIS A C 1
ATOM 762 O O . HIS A 1 96 ? -5.908 16.960 0.440 1.00 40.22 96 HIS A O 1
ATOM 768 N N . THR A 1 97 ? -4.793 15.057 0.364 1.00 38.12 97 THR A N 1
ATOM 769 C CA . THR A 1 97 ? -4.389 15.067 -1.050 1.00 38.12 97 THR A CA 1
ATOM 770 C C . THR A 1 97 ? -5.157 13.913 -1.669 1.00 38.12 97 THR A C 1
ATOM 772 O O . THR A 1 97 ? -5.235 12.847 -1.053 1.00 38.12 97 THR A O 1
ATOM 775 N N . GLU A 1 98 ? -5.744 14.075 -2.846 1.00 45.59 98 GLU A N 1
ATOM 776 C CA . GLU A 1 98 ? -5.902 12.923 -3.726 1.00 45.59 98 GLU A CA 1
ATOM 777 C C . GLU A 1 98 ? -4.488 12.374 -3.969 1.00 45.59 98 GLU A C 1
ATOM 779 O O . GLU A 1 98 ? -3.868 12.632 -4.986 1.00 45.59 98 GLU A O 1
ATOM 784 N N . ARG A 1 99 ? -3.901 11.656 -3.007 1.00 51.03 99 ARG A N 1
ATOM 785 C CA . ARG A 1 99 ? -2.835 10.720 -3.305 1.00 51.03 99 ARG A CA 1
ATOM 786 C C 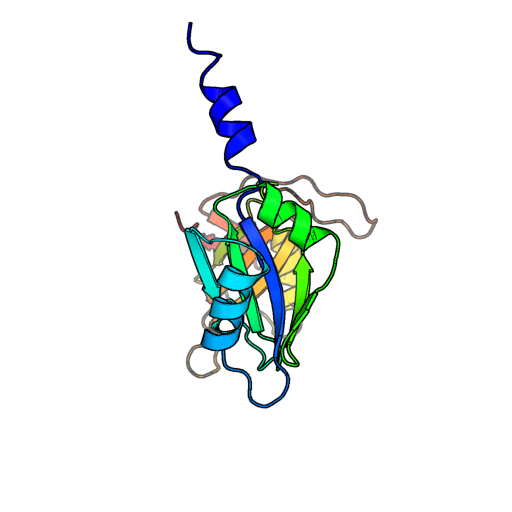. ARG A 1 99 ? -3.591 9.623 -4.008 1.00 51.03 99 ARG A C 1
ATOM 788 O O . ARG A 1 99 ? -4.113 8.730 -3.344 1.00 51.03 99 ARG A O 1
ATOM 795 N N . SER A 1 100 ? -3.787 9.777 -5.316 1.00 63.75 100 SER A N 1
ATOM 796 C CA . SER A 1 100 ? -4.338 8.721 -6.155 1.00 63.75 100 SER A CA 1
ATOM 797 C C . SER A 1 100 ? -3.302 7.609 -6.142 1.00 63.75 100 SER A C 1
ATOM 799 O O . SER A 1 100 ? -2.433 7.500 -7.002 1.00 63.75 100 SER A O 1
ATOM 801 N N . LEU A 1 101 ? -3.304 6.856 -5.044 1.00 76.06 101 LEU A N 1
ATOM 802 C CA . LEU A 1 101 ? -2.496 5.679 -4.895 1.00 76.06 101 LEU A CA 1
ATOM 803 C C . LEU A 1 101 ? -3.139 4.655 -5.809 1.00 76.06 101 LEU A C 1
ATOM 805 O O . LEU A 1 101 ? -4.177 4.078 -5.481 1.00 76.06 101 LEU A O 1
ATOM 809 N N . VAL A 1 102 ? -2.551 4.468 -6.981 1.00 78.31 102 VAL A N 1
ATOM 810 C CA . VAL A 1 102 ? -3.077 3.529 -7.958 1.00 78.31 102 VAL A CA 1
ATOM 811 C C . VAL A 1 102 ? -2.481 2.167 -7.669 1.00 78.31 102 VAL A C 1
ATOM 813 O O . VAL A 1 102 ? -1.263 1.990 -7.586 1.00 78.31 102 VAL A O 1
ATOM 816 N N . ARG A 1 103 ? -3.356 1.174 -7.516 1.00 82.25 103 ARG A N 1
ATOM 817 C CA . ARG A 1 103 ? -2.943 -0.220 -7.438 1.00 82.25 103 ARG A CA 1
ATOM 818 C C . ARG A 1 103 ? -2.932 -0.818 -8.837 1.00 82.25 103 ARG A C 1
ATOM 820 O O . ARG A 1 103 ? -3.989 -1.054 -9.409 1.00 82.25 103 ARG A O 1
ATOM 827 N N . LEU A 1 104 ? -1.746 -1.131 -9.341 1.00 82.19 104 LEU A N 1
ATOM 828 C CA . LEU A 1 104 ? -1.579 -1.931 -10.547 1.00 82.19 104 LEU A CA 1
ATOM 829 C C . LEU A 1 104 ? -1.640 -3.413 -10.182 1.00 82.19 104 LEU A C 1
ATOM 831 O O . LEU A 1 104 ? -1.013 -3.848 -9.209 1.00 82.19 104 LEU A O 1
ATOM 835 N N . GLN A 1 105 ? -2.386 -4.192 -10.960 1.00 84.81 105 GLN A N 1
ATOM 836 C CA . GLN A 1 105 ? -2.146 -5.629 -11.080 1.00 84.81 105 GLN A CA 1
ATOM 837 C C . GLN A 1 105 ? -1.390 -5.858 -12.384 1.00 84.81 105 GLN A C 1
ATOM 839 O O . GLN A 1 105 ? -1.912 -5.511 -13.441 1.00 84.81 105 GLN A O 1
ATOM 844 N N . LEU A 1 106 ? -0.187 -6.419 -12.294 1.00 83.25 106 LEU A N 1
ATOM 845 C CA . LEU A 1 106 ? 0.580 -6.906 -13.434 1.00 83.25 106 LEU A CA 1
ATOM 846 C C . LEU A 1 106 ? 0.424 -8.423 -13.480 1.00 83.25 106 LEU A C 1
ATOM 848 O O . LEU A 1 106 ? 0.558 -9.103 -12.460 1.00 83.25 106 LEU A O 1
ATOM 852 N N . THR A 1 107 ? 0.115 -8.937 -14.660 1.00 82.12 107 THR A N 1
ATOM 853 C CA . THR A 1 107 ? -0.094 -10.365 -14.917 1.00 82.12 107 THR A CA 1
ATOM 854 C C . THR A 1 107 ? 0.763 -10.782 -16.103 1.00 82.12 107 THR A C 1
ATOM 856 O O . THR A 1 107 ? 1.158 -9.925 -16.896 1.00 82.12 107 THR A O 1
ATOM 859 N N . LEU A 1 108 ? 1.037 -12.084 -16.224 1.00 72.81 108 LEU A N 1
ATOM 860 C CA . LEU A 1 108 ? 1.826 -12.665 -17.318 1.00 72.81 108 LEU A CA 1
ATOM 861 C C . LEU A 1 108 ? 3.274 -12.145 -17.386 1.00 72.81 108 LEU A C 1
ATOM 863 O O . LEU A 1 108 ? 3.871 -12.108 -18.461 1.00 72.81 108 LEU A O 1
ATOM 867 N N . LEU A 1 109 ? 3.853 -11.747 -16.249 1.00 76.75 109 LEU A N 1
ATOM 868 C CA . LEU A 1 109 ? 5.259 -11.352 -16.206 1.00 76.75 109 LEU A CA 1
ATOM 869 C C . LEU A 1 109 ? 6.154 -12.561 -16.486 1.00 76.75 109 LEU A C 1
ATOM 871 O O . LEU A 1 109 ? 5.979 -13.626 -15.886 1.00 76.75 109 LEU A O 1
ATOM 875 N N . HIS A 1 110 ? 7.145 -12.382 -17.361 1.00 72.25 110 HIS A N 1
ATOM 876 C CA . HIS A 1 110 ? 8.197 -13.377 -17.528 1.00 72.25 110 HIS A CA 1
ATOM 877 C C . HIS A 1 110 ? 8.929 -13.583 -16.194 1.00 72.25 110 HIS A C 1
ATOM 879 O O . HIS A 1 110 ? 9.086 -12.630 -15.433 1.00 72.25 110 HIS A O 1
ATOM 885 N N . ILE A 1 111 ? 9.339 -14.823 -15.897 1.00 68.75 111 ILE A N 1
ATOM 886 C CA . ILE A 1 111 ? 9.974 -15.198 -14.629 1.00 68.75 111 ILE A CA 1
ATOM 887 C C . ILE A 1 111 ? 11.274 -14.394 -14.487 1.00 68.75 111 ILE A C 1
ATOM 889 O O . ILE A 1 111 ? 12.246 -14.678 -15.189 1.00 68.75 111 ILE A O 1
ATOM 893 N N . PRO A 1 112 ? 11.317 -13.404 -13.586 1.00 67.50 112 PRO A N 1
ATOM 894 C CA . PRO A 1 112 ? 12.469 -12.540 -13.449 1.00 67.50 112 PRO A CA 1
ATOM 895 C C . PRO A 1 112 ? 13.557 -13.260 -12.653 1.00 67.50 112 PRO A C 1
ATOM 897 O O . PRO A 1 112 ? 13.279 -14.120 -11.807 1.00 67.50 112 PRO A O 1
ATOM 900 N N . SER A 1 113 ? 14.814 -12.877 -12.873 1.00 75.19 113 SER A N 1
ATOM 901 C CA . SER A 1 113 ? 15.889 -13.297 -11.977 1.00 75.19 113 SER A CA 1
ATOM 902 C C . SER A 1 113 ? 15.593 -12.777 -10.572 1.00 75.19 113 SER A C 1
ATOM 904 O O . SER A 1 113 ? 15.381 -11.583 -10.369 1.00 75.19 113 SER A O 1
ATOM 906 N N . LYS A 1 114 ? 15.606 -13.664 -9.569 1.00 70.75 114 LYS A N 1
ATOM 907 C CA . LYS A 1 114 ? 15.366 -13.266 -8.170 1.00 70.75 114 LYS A CA 1
ATOM 908 C C . LYS A 1 114 ? 16.351 -12.197 -7.688 1.00 70.75 114 LYS A C 1
ATOM 910 O O . LYS A 1 114 ? 15.994 -11.418 -6.814 1.00 70.75 114 LYS A O 1
ATOM 915 N N . ALA A 1 115 ? 17.565 -12.182 -8.242 1.00 79.12 115 ALA A N 1
ATOM 916 C CA . ALA A 1 115 ? 18.609 -11.238 -7.862 1.00 79.12 115 ALA A CA 1
ATOM 917 C C . ALA A 1 115 ? 18.318 -9.806 -8.340 1.00 79.12 115 ALA A C 1
ATOM 919 O O . ALA A 1 115 ? 18.633 -8.868 -7.618 1.00 79.12 115 ALA A O 1
ATOM 920 N N . THR A 1 116 ? 17.697 -9.646 -9.513 1.00 80.12 116 THR A N 1
ATOM 921 C CA . THR A 1 116 ? 17.477 -8.335 -10.156 1.00 80.12 116 THR A CA 1
ATOM 922 C C . THR A 1 116 ? 16.015 -7.901 -10.149 1.00 80.12 116 THR A C 1
ATOM 924 O O . THR A 1 116 ? 15.719 -6.752 -10.441 1.00 80.12 116 THR A O 1
ATOM 927 N N . PHE A 1 117 ? 15.089 -8.782 -9.750 1.00 82.19 117 PHE A N 1
ATOM 928 C CA . PHE A 1 117 ? 13.645 -8.562 -9.854 1.00 82.19 117 PHE A CA 1
ATOM 929 C C . PHE A 1 117 ? 13.173 -7.181 -9.388 1.00 82.19 117 PHE A C 1
ATOM 931 O O . PHE A 1 117 ? 12.402 -6.524 -10.085 1.00 82.19 117 PHE A O 1
ATOM 938 N N . LEU A 1 118 ? 13.581 -6.764 -8.186 1.00 82.25 118 LEU A N 1
ATOM 939 C CA . LEU A 1 118 ? 13.117 -5.501 -7.620 1.00 82.25 118 LEU A CA 1
ATOM 940 C C . LEU A 1 118 ? 13.698 -4.306 -8.383 1.00 82.25 118 LEU A C 1
ATOM 942 O O . LEU A 1 118 ? 12.975 -3.353 -8.643 1.00 82.25 118 LEU A O 1
ATOM 946 N N . GLU A 1 119 ? 14.972 -4.366 -8.753 1.00 86.44 119 GLU A N 1
ATOM 947 C CA . GLU A 1 119 ? 15.651 -3.313 -9.509 1.00 86.44 119 GLU A CA 1
ATOM 948 C C . GLU A 1 119 ? 15.037 -3.152 -10.907 1.00 86.44 119 GLU A C 1
ATOM 950 O O . GLU A 1 119 ? 14.622 -2.054 -11.278 1.00 86.44 119 GLU A O 1
ATOM 955 N N . ASP A 1 120 ? 14.853 -4.266 -11.617 1.00 86.50 120 ASP A N 1
ATOM 956 C CA . ASP A 1 120 ? 14.222 -4.335 -12.938 1.00 86.50 120 ASP A CA 1
ATOM 957 C C . ASP A 1 120 ? 12.791 -3.769 -12.914 1.00 86.50 120 ASP A C 1
ATOM 959 O O . ASP A 1 120 ? 12.381 -2.997 -13.792 1.00 86.50 120 ASP A O 1
ATOM 963 N N . LEU A 1 121 ? 12.031 -4.104 -11.864 1.00 86.88 121 LEU A N 1
ATOM 964 C CA . LEU A 1 121 ? 10.681 -3.593 -11.652 1.00 86.88 121 LEU A CA 1
ATOM 965 C C . LEU A 1 121 ? 10.676 -2.079 -11.439 1.00 86.88 121 LEU A C 1
ATOM 967 O O . LEU A 1 121 ? 9.892 -1.371 -12.067 1.00 86.88 121 LEU A O 1
ATOM 971 N N . LEU A 1 122 ? 11.513 -1.585 -10.524 1.00 88.12 122 LEU A N 1
ATOM 972 C CA . LEU A 1 122 ? 11.576 -0.163 -10.195 1.00 88.12 122 LEU A CA 1
ATOM 973 C C . LEU A 1 122 ? 12.027 0.653 -11.410 1.00 88.12 122 LEU A C 1
ATOM 975 O O . LEU A 1 122 ? 11.428 1.688 -11.694 1.00 88.12 122 LEU A O 1
ATOM 979 N N . SER A 1 123 ? 13.004 0.148 -12.167 1.00 88.75 123 SER A N 1
ATOM 980 C CA . SER A 1 123 ? 13.452 0.758 -13.421 1.00 88.75 123 SER A CA 1
ATOM 981 C C . SER A 1 123 ? 12.316 0.844 -14.444 1.00 88.75 123 SER A C 1
ATOM 983 O O . SER A 1 123 ? 12.081 1.903 -15.024 1.00 88.75 123 SER A O 1
ATOM 985 N N . SER A 1 124 ? 11.536 -0.229 -14.594 1.00 89.31 124 SER A N 1
ATOM 986 C CA . SER A 1 124 ? 10.391 -0.272 -15.514 1.00 89.31 124 SER A CA 1
ATOM 987 C C . SER A 1 124 ? 9.247 0.668 -15.109 1.00 89.31 124 SER A C 1
ATOM 989 O O . SER A 1 124 ? 8.497 1.141 -15.959 1.00 89.31 124 SER A O 1
ATOM 991 N N . LEU A 1 125 ? 9.101 0.958 -13.812 1.00 89.06 125 LEU A N 1
ATOM 992 C CA . LEU A 1 125 ? 8.017 1.784 -13.269 1.00 89.06 125 LEU A CA 1
ATOM 993 C C . LEU A 1 125 ? 8.429 3.227 -12.953 1.00 89.06 125 LEU A C 1
ATOM 995 O O . LEU A 1 125 ? 7.578 4.007 -12.527 1.00 89.06 125 LEU A O 1
ATOM 999 N N . LYS A 1 126 ? 9.690 3.614 -13.183 1.00 89.31 126 LYS A N 1
ATOM 1000 C CA . LYS A 1 126 ? 10.245 4.921 -12.780 1.00 89.31 126 LYS A CA 1
ATOM 1001 C C . LYS A 1 126 ? 9.447 6.125 -13.298 1.00 89.31 126 LYS A C 1
ATOM 1003 O O . LYS A 1 126 ? 9.326 7.127 -12.597 1.00 89.31 126 LYS A O 1
ATOM 1008 N N . TYR A 1 127 ? 8.834 6.007 -14.478 1.00 88.69 127 TYR A N 1
ATOM 1009 C CA . TYR A 1 127 ? 7.997 7.054 -15.078 1.00 88.69 127 TYR A CA 1
ATOM 1010 C C . TYR A 1 127 ? 6.520 6.988 -14.673 1.00 88.69 127 TYR A C 1
ATOM 1012 O O . TYR A 1 127 ? 5.765 7.898 -14.980 1.00 88.69 127 TYR A O 1
ATOM 1020 N N . CYS A 1 128 ? 6.077 5.937 -13.987 1.00 86.44 128 CYS A N 1
ATOM 1021 C CA . CYS A 1 128 ? 4.675 5.768 -13.591 1.00 86.44 128 CYS A CA 1
ATOM 1022 C C . CYS A 1 128 ? 4.332 6.467 -12.264 1.00 86.44 128 CYS A C 1
ATOM 1024 O O . CYS A 1 128 ? 3.176 6.459 -11.843 1.00 86.44 128 CYS A O 1
ATOM 1026 N N . GLY A 1 129 ? 5.335 7.035 -11.591 1.00 85.44 129 GLY A N 1
ATOM 1027 C CA . GLY A 1 129 ? 5.234 7.591 -10.245 1.00 85.44 129 GLY A CA 1
ATOM 1028 C C . GLY A 1 129 ? 6.081 6.813 -9.242 1.00 85.44 129 GLY A C 1
ATOM 1029 O O . GLY A 1 129 ? 6.851 5.919 -9.598 1.00 85.44 129 GLY A O 1
ATOM 1030 N N . LYS A 1 130 ? 5.954 7.167 -7.967 1.00 84.06 130 LYS A N 1
ATOM 1031 C CA . LYS A 1 130 ? 6.739 6.571 -6.889 1.00 84.06 130 LYS A CA 1
ATOM 1032 C C . LYS A 1 130 ? 6.161 5.217 -6.499 1.00 84.06 130 LYS A C 1
ATOM 1034 O O . LYS A 1 130 ? 5.013 5.116 -6.071 1.00 84.06 130 LYS A O 1
ATOM 1039 N N . VAL A 1 131 ? 6.984 4.174 -6.564 1.00 83.19 131 VAL A N 1
ATOM 1040 C CA . VAL A 1 131 ? 6.616 2.844 -6.067 1.00 83.19 131 VAL A CA 1
ATOM 1041 C C . VAL A 1 131 ? 6.586 2.851 -4.540 1.00 83.19 131 VAL A C 1
ATOM 1043 O O . VAL A 1 131 ? 7.604 3.057 -3.884 1.00 83.19 131 VAL A O 1
ATOM 1046 N N . CYS A 1 132 ? 5.406 2.631 -3.962 1.00 81.19 132 CYS A N 1
ATOM 1047 C CA . CYS A 1 132 ? 5.198 2.601 -2.513 1.00 81.19 132 CYS A CA 1
ATOM 1048 C C . CYS A 1 132 ? 5.215 1.179 -1.950 1.00 81.19 132 CYS A C 1
ATOM 1050 O O . CYS A 1 132 ? 5.622 0.965 -0.810 1.00 81.19 132 CYS A O 1
ATOM 1052 N N . GLN A 1 133 ? 4.726 0.207 -2.723 1.00 82.12 133 GLN A N 1
ATOM 1053 C CA . GLN A 1 133 ? 4.623 -1.181 -2.284 1.00 82.12 133 GLN A CA 1
ATOM 1054 C C . GLN A 1 133 ? 4.663 -2.132 -3.476 1.00 82.12 133 GLN A C 1
ATOM 1056 O O . GLN A 1 133 ? 4.011 -1.888 -4.487 1.00 82.12 133 GLN A O 1
ATOM 1061 N N . VAL A 1 134 ? 5.347 -3.261 -3.307 1.00 82.62 134 VAL A N 1
ATOM 1062 C CA . VAL A 1 134 ? 5.371 -4.374 -4.258 1.00 82.62 134 VAL A CA 1
ATOM 1063 C C . VAL A 1 134 ? 4.941 -5.640 -3.523 1.00 82.62 134 VAL A C 1
ATOM 1065 O O . VAL A 1 134 ? 5.472 -5.952 -2.459 1.00 82.62 134 VAL A O 1
ATOM 1068 N N . LYS A 1 135 ? 3.967 -6.371 -4.068 1.00 83.25 135 LYS A N 1
ATOM 1069 C CA . LYS A 1 135 ? 3.485 -7.643 -3.522 1.00 83.25 135 LYS A CA 1
ATOM 1070 C C . LYS A 1 135 ? 3.438 -8.696 -4.620 1.00 83.25 135 LYS A C 1
ATOM 1072 O O . LYS A 1 135 ? 2.612 -8.603 -5.524 1.00 83.25 135 LYS A O 1
ATOM 1077 N N . GLN A 1 136 ? 4.284 -9.714 -4.505 1.00 84.31 136 GLN A N 1
ATOM 1078 C CA . GLN A 1 136 ? 4.196 -10.918 -5.329 1.00 84.31 136 GLN A CA 1
ATOM 1079 C C . GLN A 1 136 ? 3.002 -11.758 -4.892 1.00 84.31 136 GLN A C 1
ATOM 1081 O O . GLN A 1 136 ? 2.742 -11.914 -3.693 1.00 84.31 136 GLN A O 1
ATOM 1086 N N . ARG A 1 137 ? 2.271 -12.297 -5.864 1.00 80.00 137 ARG A N 1
ATOM 1087 C CA . ARG A 1 137 ? 1.348 -13.398 -5.616 1.00 80.00 137 ARG A CA 1
ATOM 1088 C C . ARG A 1 137 ? 2.089 -14.691 -5.899 1.00 80.00 137 ARG A C 1
ATOM 1090 O O . ARG A 1 137 ? 2.691 -14.852 -6.957 1.00 80.00 137 ARG A O 1
ATOM 1097 N N . LEU A 1 138 ? 2.077 -15.567 -4.905 1.00 80.62 138 LEU A N 1
ATOM 1098 C CA . LEU A 1 138 ? 2.693 -16.878 -4.987 1.00 80.62 138 LEU A CA 1
ATOM 1099 C C . LEU A 1 138 ? 1.587 -17.926 -4.986 1.00 80.62 138 LEU A C 1
ATOM 1101 O O . LEU A 1 138 ? 0.665 -17.839 -4.172 1.00 80.62 138 LEU A O 1
ATOM 1105 N N . HIS A 1 139 ? 1.705 -18.912 -5.863 1.00 79.62 139 HIS A N 1
ATOM 1106 C CA . HIS A 1 139 ? 0.904 -20.124 -5.849 1.00 79.62 139 HIS A CA 1
ATOM 1107 C C . HIS A 1 139 ? 1.756 -21.239 -5.239 1.00 79.62 139 HIS A C 1
ATOM 1109 O O . HIS A 1 139 ? 2.828 -21.544 -5.755 1.00 79.62 139 HIS A O 1
ATOM 1115 N N . GLU A 1 140 ? 1.353 -21.772 -4.080 1.00 86.31 140 GLU A N 1
ATOM 1116 C CA . GLU A 1 140 ? 2.108 -22.811 -3.349 1.00 86.31 140 GLU A CA 1
ATOM 1117 C C . GLU A 1 140 ? 3.603 -22.469 -3.126 1.00 86.31 140 GLU A C 1
ATOM 1119 O O . GLU A 1 140 ? 4.477 -23.331 -3.133 1.00 86.31 140 GLU A O 1
ATOM 1124 N N . GLY A 1 141 ? 3.922 -21.180 -2.940 1.00 80.50 141 GLY A N 1
ATOM 1125 C CA . GLY A 1 141 ? 5.298 -20.693 -2.755 1.00 80.50 141 GLY A CA 1
ATOM 1126 C C . GLY A 1 141 ? 6.072 -20.396 -4.049 1.00 80.50 141 GLY A C 1
ATOM 1127 O O . GLY A 1 141 ? 7.203 -19.912 -3.977 1.00 80.50 141 GLY A O 1
ATOM 1128 N N . TYR A 1 142 ? 5.466 -20.610 -5.218 1.00 77.94 142 TYR A N 1
ATOM 1129 C CA . TYR A 1 142 ? 6.046 -20.337 -6.533 1.00 77.94 142 TYR A CA 1
ATOM 1130 C C . TYR A 1 142 ? 5.478 -19.057 -7.146 1.00 77.94 142 TYR A C 1
ATOM 1132 O O . TYR A 1 142 ? 4.297 -18.749 -7.009 1.00 77.94 142 TYR A O 1
ATOM 1140 N N . PHE A 1 143 ? 6.331 -18.288 -7.820 1.00 80.88 143 PHE A N 1
ATOM 1141 C CA . PHE A 1 143 ? 5.923 -17.074 -8.521 1.00 80.88 143 PHE A CA 1
ATOM 1142 C C . PHE A 1 143 ? 5.458 -17.415 -9.939 1.00 80.88 143 PHE A C 1
ATOM 1144 O O . PHE A 1 143 ? 6.246 -17.925 -10.732 1.00 80.88 143 PHE A O 1
ATOM 1151 N N . GLU A 1 144 ? 4.207 -17.090 -10.259 1.00 84.00 144 GLU A N 1
ATOM 1152 C CA . GLU A 1 144 ? 3.577 -17.392 -11.557 1.00 84.00 144 GLU A CA 1
ATOM 1153 C C . GLU A 1 144 ? 3.401 -16.148 -12.446 1.00 84.00 144 GLU A C 1
ATOM 1155 O O . GLU A 1 144 ? 2.570 -16.120 -13.349 1.00 84.00 144 GLU A O 1
ATOM 1160 N N . GLY A 1 145 ? 4.174 -15.085 -12.198 1.00 80.25 145 GLY A N 1
ATOM 1161 C CA . GLY A 1 145 ? 4.114 -13.874 -13.022 1.00 80.25 145 GLY A CA 1
ATOM 1162 C C . GLY A 1 145 ? 3.013 -12.884 -12.625 1.00 80.25 145 GLY A C 1
ATOM 1163 O O . GLY A 1 145 ? 2.695 -11.985 -13.404 1.00 80.25 145 GLY A O 1
ATOM 1164 N N . GLU A 1 146 ? 2.440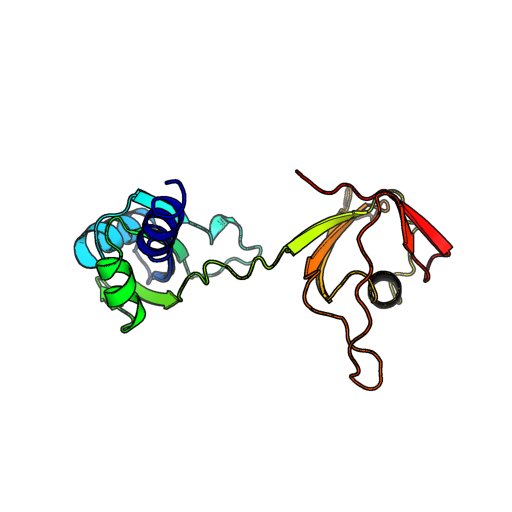 -13.020 -11.423 1.00 84.94 146 GLU A N 1
ATOM 1165 C CA . GLU A 1 146 ? 1.435 -12.101 -10.877 1.00 84.94 146 GLU A CA 1
ATOM 1166 C C . GLU A 1 146 ? 1.996 -11.182 -9.783 1.00 84.94 146 GLU A C 1
ATOM 1168 O O . GLU A 1 146 ? 2.509 -11.622 -8.747 1.00 84.94 146 GLU A O 1
ATOM 1173 N N . LEU A 1 147 ? 1.812 -9.876 -9.967 1.00 85.19 147 LEU A N 1
ATOM 1174 C CA . LEU A 1 147 ? 2.303 -8.846 -9.061 1.00 85.19 147 LEU A CA 1
ATOM 1175 C C . LEU A 1 147 ? 1.239 -7.778 -8.799 1.00 85.19 147 LEU A C 1
ATOM 1177 O O . LEU A 1 147 ? 0.553 -7.324 -9.710 1.00 85.19 147 LEU A O 1
ATOM 1181 N N . SER A 1 148 ? 1.151 -7.303 -7.558 1.00 83.44 148 SER A N 1
ATOM 1182 C CA . SER A 1 148 ? 0.455 -6.061 -7.232 1.00 83.44 148 SER A CA 1
ATOM 1183 C C . SER A 1 148 ? 1.453 -4.980 -6.844 1.00 83.44 148 SER A C 1
ATOM 1185 O O . SER A 1 148 ? 2.261 -5.180 -5.937 1.00 83.44 148 SER A O 1
ATOM 1187 N N . VAL A 1 149 ? 1.353 -3.820 -7.487 1.00 84.88 149 VAL A N 1
ATOM 1188 C CA . VAL A 1 149 ? 2.178 -2.648 -7.183 1.00 84.88 149 VAL A CA 1
ATOM 1189 C C . VAL A 1 149 ? 1.280 -1.498 -6.753 1.00 84.88 149 VAL A C 1
ATOM 1191 O O . VAL A 1 149 ? 0.251 -1.253 -7.374 1.00 84.88 149 VAL A O 1
ATOM 1194 N N . LEU A 1 150 ? 1.646 -0.813 -5.673 1.00 81.81 150 LEU A N 1
ATOM 1195 C CA . LEU A 1 150 ? 1.018 0.434 -5.249 1.00 81.81 150 LEU A CA 1
ATOM 1196 C C . LEU A 1 150 ? 1.914 1.595 -5.677 1.00 81.81 150 LEU A C 1
ATOM 1198 O O . LEU A 1 150 ? 3.068 1.658 -5.247 1.00 81.81 150 LEU A O 1
ATOM 1202 N N . LEU A 1 151 ? 1.380 2.487 -6.503 1.00 81.62 151 LEU A N 1
ATOM 1203 C CA . LEU A 1 151 ? 2.067 3.673 -7.002 1.00 81.62 151 LEU A CA 1
ATOM 1204 C C . LEU A 1 151 ? 1.447 4.933 -6.421 1.00 81.62 151 LEU A C 1
ATOM 1206 O O . LEU A 1 151 ? 0.228 5.030 -6.354 1.00 81.62 151 LEU A O 1
ATOM 1210 N N . ASP A 1 152 ? 2.274 5.916 -6.093 1.00 82.94 152 ASP A N 1
ATOM 1211 C CA . ASP A 1 152 ? 1.856 7.307 -5.971 1.00 82.94 152 ASP A CA 1
ATOM 1212 C C . ASP A 1 152 ? 2.120 8.019 -7.300 1.00 82.94 152 ASP A C 1
ATOM 1214 O O . ASP A 1 152 ? 3.265 8.337 -7.625 1.00 82.94 152 ASP A O 1
ATOM 1218 N N . ILE A 1 153 ? 1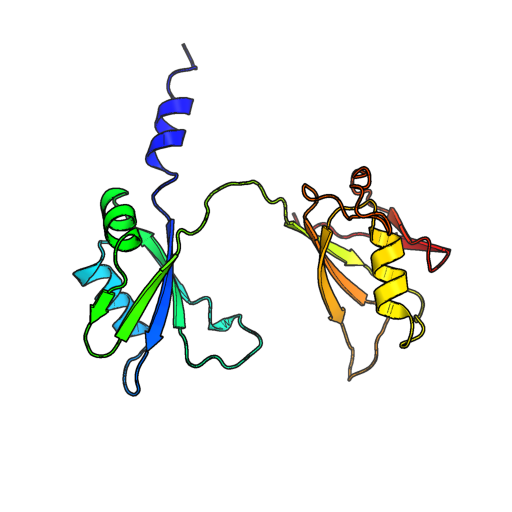.055 8.250 -8.072 1.00 82.00 153 ILE A N 1
ATOM 1219 C CA . ILE A 1 153 ? 1.140 8.853 -9.411 1.00 82.00 153 ILE A CA 1
ATOM 1220 C C . ILE A 1 153 ? 1.307 10.379 -9.388 1.00 82.00 153 ILE A C 1
ATOM 1222 O O . ILE A 1 153 ? 1.354 10.999 -10.445 1.00 82.00 153 ILE A O 1
ATOM 1226 N N . PHE A 1 154 ? 1.366 11.001 -8.209 1.00 80.81 154 PHE A N 1
ATOM 1227 C CA . PHE A 1 154 ? 1.634 12.435 -8.062 1.00 80.81 154 PHE A CA 1
ATOM 1228 C C . PHE A 1 154 ? 3.042 12.712 -7.539 1.00 80.81 154 PHE A C 1
ATOM 1230 O O . PHE A 1 154 ? 3.557 13.817 -7.705 1.00 80.81 154 PHE A O 1
ATOM 1237 N N . SER A 1 155 ? 3.676 11.707 -6.936 1.00 79.94 155 SER A N 1
ATOM 1238 C CA . SER A 1 155 ? 5.071 11.770 -6.515 1.00 79.94 155 SER A CA 1
ATOM 1239 C C . SER A 1 155 ? 5.977 11.207 -7.616 1.00 79.94 155 SER A C 1
ATOM 1241 O O . SER A 1 155 ? 5.917 10.005 -7.881 1.00 79.94 155 SER A O 1
ATOM 1243 N N . PRO A 1 156 ? 6.840 12.017 -8.254 1.00 82.81 156 PRO A N 1
ATOM 1244 C CA . PRO A 1 156 ? 7.797 11.512 -9.232 1.00 82.81 156 PRO A CA 1
ATOM 1245 C C . PRO A 1 156 ? 8.855 10.634 -8.554 1.00 82.81 156 PRO A C 1
ATOM 1247 O O . PRO A 1 156 ? 9.242 10.870 -7.404 1.00 82.81 156 PRO A O 1
ATOM 1250 N N . SER A 1 157 ? 9.339 9.624 -9.276 1.00 81.56 157 SER A N 1
ATOM 1251 C CA . SER A 1 157 ? 10.568 8.929 -8.887 1.00 81.56 157 SER A CA 1
ATOM 1252 C C . SER A 1 157 ? 11.772 9.837 -9.134 1.00 81.56 157 SER A C 1
ATOM 1254 O O . SER A 1 157 ? 11.712 10.743 -9.964 1.00 81.56 157 SER A O 1
ATOM 1256 N N . LEU A 1 158 ? 12.857 9.603 -8.403 1.00 82.69 158 LEU A N 1
ATOM 1257 C CA . LEU A 1 158 ? 14.112 10.324 -8.589 1.00 82.69 158 LEU A CA 1
ATOM 1258 C C . LEU A 1 158 ? 15.066 9.481 -9.437 1.00 82.69 158 LEU A C 1
ATOM 1260 O O . LEU A 1 158 ? 15.072 8.256 -9.309 1.00 82.69 158 LEU A O 1
ATOM 1264 N N . ASP A 1 159 ? 15.859 10.130 -10.282 1.00 82.81 159 ASP A N 1
ATOM 1265 C CA . ASP A 1 159 ? 16.995 9.491 -10.944 1.00 82.81 159 ASP A CA 1
ATOM 1266 C C . ASP A 1 159 ? 18.213 9.357 -10.007 1.00 82.81 159 ASP A C 1
ATOM 1268 O O . ASP A 1 159 ? 18.178 9.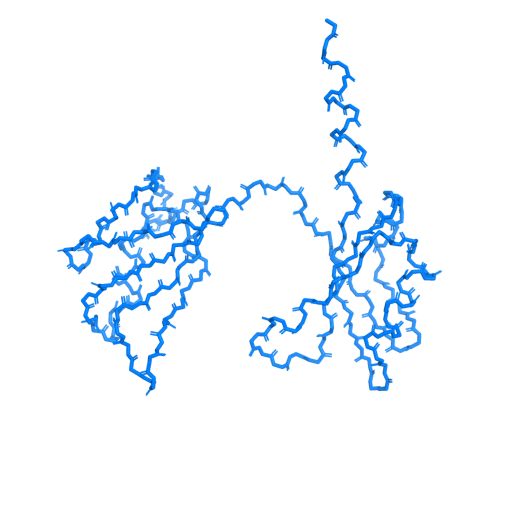736 -8.831 1.00 82.81 159 ASP A O 1
ATOM 1272 N N . GLU A 1 160 ? 19.312 8.810 -10.530 1.00 83.88 160 GLU A N 1
ATOM 1273 C CA . GLU A 1 160 ? 20.571 8.634 -9.794 1.00 83.88 160 GLU A CA 1
ATOM 1274 C C . GLU A 1 160 ? 21.169 9.960 -9.290 1.00 83.88 160 GLU A C 1
ATOM 1276 O O . GLU A 1 160 ? 21.932 9.975 -8.324 1.00 83.88 160 GLU A O 1
ATOM 1281 N N . GLN A 1 161 ? 20.806 11.086 -9.910 1.00 85.69 161 GLN A N 1
ATOM 1282 C CA . GLN A 1 161 ? 21.241 12.433 -9.548 1.00 85.69 161 GLN A CA 1
ATOM 1283 C C . GLN A 1 161 ? 20.227 13.154 -8.643 1.00 85.69 161 GLN A C 1
ATOM 1285 O O . GLN A 1 161 ? 20.378 14.346 -8.371 1.00 85.69 161 GLN A O 1
ATOM 1290 N N . SER A 1 162 ? 19.229 12.434 -8.113 1.00 82.12 162 SER A N 1
ATOM 1291 C CA . SER A 1 162 ? 18.152 12.970 -7.268 1.00 82.12 162 SER A CA 1
ATOM 1292 C C . SER A 1 162 ? 17.246 13.990 -7.972 1.00 82.12 162 SER A C 1
ATOM 1294 O O . SER A 1 162 ? 16.606 14.815 -7.315 1.00 82.12 162 SER A O 1
ATOM 1296 N N . ILE A 1 163 ? 17.163 13.934 -9.302 1.00 84.88 163 ILE A N 1
ATOM 1297 C CA . ILE A 1 163 ? 16.298 14.787 -10.115 1.00 84.88 163 ILE A CA 1
ATOM 1298 C C . ILE A 1 163 ? 14.948 14.079 -10.325 1.00 84.88 163 ILE A C 1
ATOM 1300 O O . ILE A 1 163 ? 14.914 12.895 -10.668 1.00 84.88 163 ILE A O 1
ATOM 1304 N N . PRO A 1 164 ? 13.812 14.773 -10.125 1.00 83.62 164 PRO A N 1
ATOM 1305 C CA . PRO A 1 164 ? 12.489 14.219 -10.397 1.00 83.62 164 PRO A CA 1
ATOM 1306 C C . PRO A 1 164 ? 12.285 13.836 -11.869 1.00 83.62 164 PRO A C 1
ATOM 1308 O O . PRO A 1 164 ? 12.409 14.676 -12.762 1.00 83.62 164 PRO A O 1
ATOM 1311 N N . LEU A 1 165 ? 11.897 12.585 -12.115 1.00 84.25 165 LEU A N 1
ATOM 1312 C CA . LEU A 1 165 ? 11.517 12.094 -13.437 1.00 84.25 165 LEU A CA 1
ATOM 1313 C C . LEU A 1 165 ? 10.096 12.546 -13.816 1.00 84.25 165 LEU A C 1
ATOM 1315 O O . LEU A 1 165 ? 9.218 12.621 -12.951 1.00 84.25 165 LEU A O 1
ATOM 1319 N N . PRO A 1 166 ? 9.826 12.811 -15.108 1.00 86.94 166 PRO A N 1
ATOM 1320 C CA . PRO A 1 166 ? 8.485 13.152 -15.562 1.00 86.94 166 PRO A CA 1
ATOM 1321 C C . PRO A 1 166 ? 7.531 11.968 -15.375 1.00 86.94 166 PRO A C 1
ATOM 1323 O O . PRO A 1 166 ? 7.853 10.832 -15.728 1.00 86.94 166 PRO A O 1
ATOM 1326 N N . ILE A 1 167 ? 6.336 12.250 -14.856 1.00 84.25 167 ILE A N 1
ATOM 1327 C CA . ILE A 1 167 ? 5.293 11.238 -14.679 1.00 84.25 167 ILE A CA 1
ATOM 1328 C C . ILE A 1 167 ? 4.532 11.061 -15.994 1.00 84.25 167 ILE A C 1
ATOM 1330 O O . ILE A 1 167 ? 4.033 12.023 -16.579 1.00 84.25 167 ILE A O 1
ATOM 1334 N N . GLN A 1 168 ? 4.425 9.817 -16.442 1.00 85.81 168 GLN A N 1
ATOM 1335 C CA . GLN A 1 168 ? 3.635 9.399 -17.588 1.00 85.81 168 GLN A CA 1
ATOM 1336 C C . GLN A 1 168 ? 2.280 8.858 -17.131 1.00 85.81 168 GLN A C 1
ATOM 1338 O O . GLN A 1 168 ? 2.163 8.180 -16.108 1.00 85.81 168 GLN A O 1
ATOM 1343 N N . ALA A 1 169 ? 1.243 9.149 -17.916 1.00 80.25 169 ALA A N 1
ATOM 1344 C CA . ALA A 1 169 ? -0.090 8.627 -17.661 1.00 80.25 169 ALA A CA 1
ATOM 1345 C C . ALA A 1 169 ? -0.105 7.098 -17.798 1.00 80.25 169 ALA A C 1
ATOM 1347 O O . ALA A 1 169 ? 0.410 6.543 -18.770 1.00 80.25 169 ALA A O 1
ATOM 1348 N N . LEU A 1 170 ? -0.743 6.423 -16.843 1.00 79.75 170 LEU A N 1
ATOM 1349 C CA . LEU A 1 170 ? -0.899 4.974 -16.872 1.00 79.75 170 LEU A CA 1
ATOM 1350 C C . LEU A 1 170 ? -1.788 4.555 -18.048 1.00 79.75 170 LEU A C 1
ATOM 1352 O O . LEU A 1 170 ? -2.929 5.001 -18.180 1.00 79.75 170 LEU A O 1
ATOM 1356 N N . GLN A 1 171 ? -1.270 3.663 -18.887 1.00 77.12 171 GLN A N 1
ATOM 1357 C CA . GLN A 1 171 ? -1.998 3.057 -20.000 1.00 77.12 171 GLN A CA 1
ATOM 1358 C C . GLN A 1 171 ? -2.424 1.629 -19.639 1.00 77.12 171 GLN A C 1
ATOM 1360 O O . GLN A 1 171 ? -1.851 1.012 -18.749 1.00 77.12 171 GLN A O 1
ATOM 1365 N N . ARG A 1 172 ? -3.429 1.071 -20.329 1.00 71.19 172 ARG A N 1
ATOM 1366 C CA . ARG A 1 172 ? -3.886 -0.315 -20.078 1.00 71.19 172 ARG A CA 1
ATOM 1367 C C . ARG A 1 172 ? -2.803 -1.365 -20.345 1.00 71.19 172 ARG A C 1
ATOM 1369 O O . ARG A 1 172 ? -2.790 -2.397 -19.683 1.00 71.19 172 ARG A O 1
ATOM 1376 N N . ASN A 1 173 ? -1.904 -1.080 -21.285 1.00 79.38 173 ASN A N 1
ATOM 1377 C CA . ASN A 1 173 ? -0.735 -1.896 -21.584 1.00 79.38 173 ASN A CA 1
ATOM 1378 C C . ASN A 1 173 ? 0.505 -1.091 -21.216 1.00 79.38 173 ASN A C 1
ATOM 1380 O O . ASN A 1 173 ? 0.804 -0.095 -21.874 1.00 79.38 173 ASN A O 1
ATOM 1384 N N . LEU A 1 174 ? 1.200 -1.511 -20.166 1.00 84.75 174 LEU A N 1
ATOM 1385 C CA . LEU A 1 174 ? 2.422 -0.859 -19.720 1.00 84.75 174 LEU A CA 1
ATOM 1386 C C . LEU A 1 174 ? 3.628 -1.633 -20.223 1.00 84.75 174 LEU A C 1
ATOM 1388 O O . LEU A 1 174 ? 3.749 -2.829 -19.968 1.00 84.75 174 LEU A O 1
ATOM 1392 N N . TYR A 1 175 ? 4.512 -0.935 -20.922 1.00 85.06 175 TYR A N 1
ATOM 1393 C CA . TYR A 1 175 ? 5.791 -1.489 -21.331 1.00 85.06 175 TYR A CA 1
ATOM 1394 C C . TYR A 1 175 ? 6.759 -1.507 -20.144 1.00 85.06 175 TYR A C 1
ATOM 1396 O O . TYR A 1 175 ? 6.961 -0.485 -19.487 1.00 85.06 175 TYR A O 1
ATOM 1404 N N . LEU A 1 176 ? 7.339 -2.670 -19.867 1.00 85.94 176 LEU A N 1
ATOM 1405 C CA . LEU A 1 176 ? 8.307 -2.887 -18.803 1.00 85.94 176 LEU A CA 1
ATOM 1406 C C . LEU A 1 176 ? 9.696 -3.047 -19.421 1.00 85.94 176 LEU A C 1
ATOM 1408 O O . LEU A 1 176 ? 10.058 -4.130 -19.880 1.00 85.94 176 LEU A O 1
ATOM 1412 N N . GLU 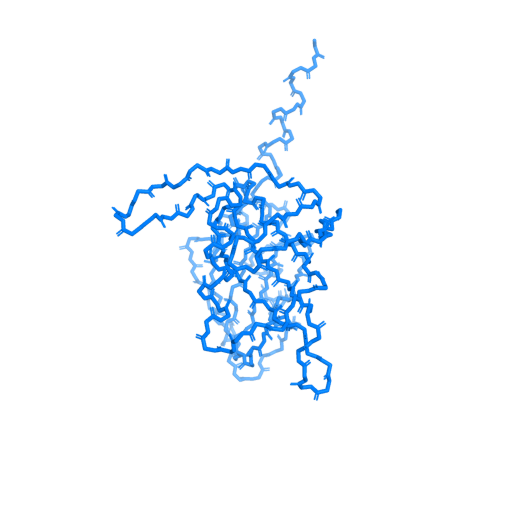A 1 177 ? 10.452 -1.949 -19.437 1.00 84.25 177 GLU A N 1
ATOM 1413 C CA . GLU A 1 177 ? 11.748 -1.820 -20.119 1.00 84.25 177 GLU A CA 1
ATOM 1414 C C . GLU A 1 177 ? 12.740 -2.928 -19.744 1.00 84.25 177 GLU A C 1
ATOM 1416 O O . GLU A 1 177 ? 13.386 -3.493 -20.622 1.00 84.25 177 GLU A O 1
ATOM 1421 N N . ALA A 1 178 ? 12.823 -3.292 -18.462 1.00 83.25 178 ALA A N 1
ATOM 1422 C CA . ALA A 1 178 ? 13.801 -4.273 -17.989 1.00 83.25 178 ALA A CA 1
ATOM 1423 C C . ALA A 1 178 ? 13.537 -5.707 -18.487 1.00 83.25 178 ALA A C 1
ATOM 1425 O O . ALA A 1 178 ? 14.437 -6.544 -18.468 1.00 83.25 178 ALA A O 1
ATOM 1426 N N . TRP A 1 179 ? 12.313 -5.995 -18.940 1.00 80.88 179 TRP A N 1
ATOM 1427 C CA . TRP A 1 179 ? 11.911 -7.318 -19.423 1.00 80.88 179 TRP A CA 1
ATOM 1428 C C . TRP A 1 179 ? 11.435 -7.317 -20.876 1.00 80.88 179 TRP A C 1
ATOM 1430 O O . TRP A 1 179 ? 10.944 -8.348 -21.330 1.00 80.88 179 TRP A O 1
ATOM 1440 N N . ASP A 1 180 ? 11.556 -6.182 -21.577 1.00 82.75 180 ASP A N 1
ATOM 1441 C CA . ASP A 1 180 ? 11.129 -6.000 -22.972 1.00 82.75 180 ASP A CA 1
ATOM 1442 C C . ASP A 1 180 ? 9.730 -6.590 -23.241 1.00 82.75 180 ASP A C 1
ATOM 1444 O O . ASP A 1 180 ? 9.509 -7.415 -24.129 1.00 82.75 180 ASP A O 1
ATOM 1448 N N . THR A 1 181 ? 8.763 -6.246 -22.383 1.00 79.94 181 THR A N 1
ATOM 1449 C CA . THR A 1 181 ? 7.427 -6.852 -22.427 1.00 79.94 181 THR A CA 1
ATOM 1450 C C . THR A 1 181 ? 6.319 -5.878 -22.062 1.00 79.94 181 THR A C 1
ATOM 1452 O O . THR A 1 181 ? 6.528 -4.906 -21.338 1.00 79.94 181 THR A O 1
ATOM 1455 N N . PHE A 1 182 ? 5.109 -6.157 -22.542 1.00 81.00 182 PHE A N 1
ATOM 1456 C CA . PHE A 1 182 ? 3.909 -5.429 -22.151 1.00 81.00 182 PHE A CA 1
ATOM 1457 C C . PHE A 1 182 ? 3.169 -6.194 -21.062 1.00 81.00 182 PHE A C 1
ATOM 1459 O O . PHE A 1 182 ? 2.740 -7.328 -21.267 1.00 81.00 182 PHE A O 1
ATOM 1466 N N . ALA A 1 183 ? 2.950 -5.542 -19.927 1.00 77.38 183 ALA A N 1
ATOM 1467 C CA . ALA A 1 183 ? 2.075 -6.047 -18.888 1.00 77.38 183 ALA A CA 1
ATOM 1468 C C . ALA A 1 183 ? 0.677 -5.441 -19.024 1.00 77.38 183 ALA A C 1
ATOM 1470 O O . ALA A 1 183 ? 0.504 -4.226 -19.168 1.00 77.38 183 ALA A O 1
ATOM 1471 N N . HIS A 1 184 ? -0.331 -6.306 -18.938 1.00 73.44 184 HIS A N 1
ATOM 1472 C CA . HIS A 1 184 ? -1.717 -5.874 -18.852 1.00 73.44 184 HIS A CA 1
ATOM 1473 C C . HIS A 1 184 ? -1.994 -5.336 -17.448 1.00 73.44 184 HIS A C 1
ATOM 1475 O O . HIS A 1 184 ? -1.807 -6.051 -16.459 1.00 73.44 184 HIS A O 1
ATOM 1481 N N . ILE A 1 185 ? -2.474 -4.096 -17.369 1.00 71.56 185 ILE A N 1
ATOM 1482 C CA . ILE A 1 185 ? -2.832 -3.446 -16.113 1.00 71.56 185 ILE A CA 1
ATOM 1483 C C . ILE A 1 185 ? -4.327 -3.578 -15.871 1.00 71.56 185 ILE A C 1
ATOM 1485 O O . ILE A 1 185 ? -5.156 -3.125 -16.660 1.00 71.56 185 ILE A O 1
ATOM 1489 N N . ILE A 1 186 ? -4.671 -4.104 -14.698 1.00 66.31 186 ILE A N 1
ATOM 1490 C CA . ILE A 1 186 ? -6.013 -3.951 -14.136 1.00 66.31 186 ILE A CA 1
ATOM 1491 C C . ILE A 1 186 ? -5.964 -2.808 -13.123 1.00 66.31 186 ILE A C 1
ATOM 1493 O O . ILE A 1 186 ? -5.335 -2.944 -12.071 1.00 66.31 186 ILE A O 1
ATOM 1497 N N . ILE A 1 187 ? -6.619 -1.692 -13.453 1.00 62.97 187 ILE A N 1
ATOM 1498 C CA . ILE A 1 187 ? -6.898 -0.605 -12.509 1.00 62.97 187 ILE A CA 1
ATOM 1499 C C . ILE A 1 187 ? -8.264 -0.920 -11.888 1.00 62.97 187 ILE A C 1
ATOM 1501 O O . ILE A 1 187 ? -9.262 -0.890 -12.612 1.00 62.97 187 ILE A O 1
ATOM 1505 N N . PRO A 1 188 ? -8.338 -1.301 -10.602 1.00 51.41 188 PRO A N 1
ATOM 1506 C CA . PRO A 1 188 ? -9.622 -1.505 -9.945 1.00 51.41 188 PRO A CA 1
ATOM 1507 C C . PRO A 1 188 ? -10.387 -0.175 -9.907 1.00 51.41 188 PRO A C 1
ATOM 1509 O O . PRO A 1 188 ? -9.806 0.853 -9.556 1.00 51.41 188 PRO A O 1
ATOM 1512 N N . ALA A 1 189 ? -11.651 -0.221 -10.336 1.00 44.91 189 ALA A N 1
ATOM 1513 C CA . ALA A 1 189 ? -12.582 0.907 -10.322 1.00 44.91 189 ALA A CA 1
ATOM 1514 C C . ALA A 1 189 ? -12.929 1.361 -8.897 1.00 44.91 189 ALA A C 1
ATOM 1516 O O . ALA A 1 189 ? -12.886 0.506 -7.978 1.00 44.91 189 ALA A O 1
#

Sequence (189 aa):
MVDHLADVLTHHSLLKQTSLEVTLLHEATVTDAYKTIEQHLGETDGLRNLSKYESQRSTQLIVVARFRQAEDSRKVLSEGFVYNNMTFKVAPSMVHTERSLVRLQLTLLHIPSKATFLEDLLSSLKYCGKVCQVKQRLHEGYFEGELSVLLDIFSPSLDEQSIPLPIQALQRNLYLEAWDTFAHIIIPA

Radius of gyration: 21.63 Å; chains: 1; bounding box: 48×54×55 Å

pLDDT: mean 70.6, std 16.08, range [26.72, 89.31]

Secondary structure (DSSP, 8-state):
--TTSHHHHHHHHTTSEEEEEEEEPTT--HHHHHHHIIIII--EEEEEE-GGG-SS--SEEEEEEEESSHHHHHHHHSS-EEETTEEEEEE---------EEEEEEES-----TTTHHHHHHHHHTTS-EEEEEEEEEETTEEEEEEEEEEESSSPPB-TTSPBPPPPPPPSEEEEGGGTEEEEEE---